Protein AF-A0AAD7AT27-F1 (afdb_monomer_lite)

Foldseek 3Di:
DDDPDPDDDPPDDPLNVLLVDDPPAAAEDEAEQAQPQVVVDDLPDDPDQLVLQCVVPVPDDSVRSVVLSVLQPPVDPDPSRSRSNSCRLVPTVLVVVSSLASQAQRYFAAYEDEDPPPPDPDPDCDDDPPPPDDDHPQPDPQLSLLVVQLVVCCVVPVASPNGPDDHPADHGGRDHPVFQKHWYWYADPVRHTDTDIDHDDPSSVVSSD

Structure (mmCIF, N/CA/C/O backbone):
data_AF-A0AAD7AT27-F1
#
_entry.id   AF-A0AAD7AT27-F1
#
loop_
_atom_site.group_PDB
_atom_site.id
_atom_site.type_symbol
_atom_site.label_atom_id
_atom_site.label_alt_id
_atom_site.label_comp_id
_atom_site.label_asym_id
_atom_site.label_entity_id
_atom_site.label_seq_id
_atom_site.pdbx_PDB_ins_code
_atom_site.Cartn_x
_atom_site.Cartn_y
_atom_site.Cartn_z
_atom_site.occupancy
_atom_site.B_iso_or_equiv
_atom_site.auth_seq_id
_atom_site.auth_comp_id
_atom_site.auth_asym_id
_atom_site.auth_atom_id
_atom_site.pdbx_PDB_model_num
ATOM 1 N N . MET A 1 1 ? -15.164 -9.509 -33.832 1.00 37.19 1 MET A N 1
ATOM 2 C CA . MET A 1 1 ? -14.507 -9.291 -32.524 1.00 37.19 1 MET A CA 1
ATOM 3 C C . MET A 1 1 ? -15.548 -8.709 -31.582 1.00 37.19 1 MET A C 1
ATOM 5 O O . MET A 1 1 ? -15.943 -7.566 -31.763 1.00 37.19 1 MET A O 1
ATOM 9 N N . SER A 1 2 ? -16.102 -9.541 -30.700 1.00 34.16 2 SER A N 1
ATOM 10 C CA . SER A 1 2 ? -17.226 -9.170 -29.834 1.00 34.16 2 SER A CA 1
ATOM 11 C C . SER A 1 2 ? -16.725 -8.347 -28.648 1.00 34.16 2 SER A C 1
ATOM 13 O O . SER A 1 2 ? -15.856 -8.803 -27.910 1.00 34.16 2 SER A O 1
ATOM 15 N N . LYS A 1 3 ? -17.251 -7.129 -28.483 1.00 44.03 3 LYS A N 1
ATOM 16 C CA . LYS A 1 3 ? -17.112 -6.337 -27.257 1.00 44.03 3 LYS A CA 1
ATOM 17 C C . LYS A 1 3 ? -18.077 -6.916 -26.227 1.00 44.03 3 LYS A C 1
ATOM 19 O O . LYS A 1 3 ? -19.250 -6.554 -26.222 1.00 44.03 3 LYS A O 1
ATOM 24 N N . THR A 1 4 ? -17.600 -7.795 -25.357 1.00 41.19 4 THR A N 1
ATOM 25 C CA . THR A 1 4 ? -18.368 -8.186 -24.172 1.00 41.19 4 THR A CA 1
ATOM 26 C C . THR A 1 4 ? -18.174 -7.095 -23.123 1.00 41.19 4 THR A C 1
ATOM 28 O O . THR A 1 4 ? -17.207 -7.096 -22.368 1.00 41.19 4 THR A O 1
ATOM 31 N N . GLY A 1 5 ? -19.045 -6.085 -23.151 1.00 38.91 5 GLY A N 1
ATOM 32 C CA . GLY A 1 5 ? -19.149 -5.123 -22.060 1.00 38.91 5 GLY A CA 1
ATOM 33 C C . GLY A 1 5 ? -19.665 -5.830 -20.809 1.00 38.91 5 GLY A C 1
ATOM 34 O O . GLY A 1 5 ? -20.615 -6.606 -20.893 1.00 38.91 5 GLY A O 1
ATOM 35 N N . LEU A 1 6 ? -19.035 -5.566 -19.663 1.00 41.88 6 LEU A N 1
ATOM 36 C CA . LEU A 1 6 ? -19.540 -5.949 -18.345 1.00 41.88 6 LEU A CA 1
ATOM 37 C C . LEU A 1 6 ? -20.915 -5.293 -18.147 1.00 41.88 6 LEU A C 1
ATOM 39 O O . LEU A 1 6 ? -21.012 -4.098 -17.868 1.00 41.88 6 LEU A O 1
ATOM 43 N N . VAL A 1 7 ? -21.984 -6.066 -18.333 1.00 42.59 7 VAL A N 1
ATOM 44 C CA . VAL A 1 7 ? -23.334 -5.659 -17.943 1.00 42.59 7 VAL A CA 1
ATOM 45 C C . VAL A 1 7 ? -23.449 -5.933 -16.451 1.00 42.59 7 VAL A C 1
ATOM 47 O O . VAL A 1 7 ? -23.587 -7.078 -16.032 1.00 42.59 7 VAL A O 1
ATOM 50 N N . LEU A 1 8 ? -23.350 -4.880 -15.640 1.00 44.12 8 LEU A N 1
ATOM 51 C CA . LEU A 1 8 ? -23.635 -4.964 -14.212 1.00 44.12 8 LEU A CA 1
ATOM 52 C C . LEU A 1 8 ? -25.129 -5.261 -14.045 1.00 44.12 8 LEU A C 1
ATOM 54 O O . LEU A 1 8 ? -25.972 -4.397 -14.287 1.00 44.12 8 LEU A O 1
ATOM 58 N N . SER A 1 9 ? -25.472 -6.487 -13.651 1.00 47.88 9 SER A N 1
ATOM 59 C CA . SER A 1 9 ? -26.821 -6.783 -13.176 1.00 47.88 9 SER A CA 1
ATOM 60 C C . SER A 1 9 ? -27.090 -6.014 -11.881 1.00 47.88 9 SER A C 1
ATOM 62 O O . SER A 1 9 ? -26.191 -5.830 -11.056 1.00 47.88 9 SER A O 1
ATOM 64 N N . ASN A 1 10 ? -28.327 -5.562 -11.688 1.00 42.38 10 ASN A N 1
ATOM 65 C CA . ASN A 1 10 ? -28.753 -4.898 -10.458 1.00 42.38 10 ASN A CA 1
ATOM 66 C C . ASN A 1 10 ? -28.452 -5.812 -9.249 1.00 42.38 10 ASN A C 1
ATOM 68 O O . ASN A 1 10 ? -29.084 -6.855 -9.104 1.00 42.38 10 ASN A O 1
ATOM 72 N N . GLY A 1 11 ? -27.483 -5.440 -8.403 1.00 55.28 11 GLY A N 1
ATOM 73 C CA . GLY A 1 11 ? -27.167 -6.147 -7.150 1.00 55.28 11 GLY A CA 1
ATOM 74 C C . GLY A 1 11 ? -25.803 -6.847 -7.059 1.00 55.28 11 GLY A C 1
ATOM 75 O O . GLY A 1 11 ? -25.446 -7.300 -5.973 1.00 55.28 11 GLY A O 1
ATOM 76 N N . THR A 1 12 ? -25.006 -6.912 -8.128 1.00 62.06 12 THR A N 1
ATOM 77 C CA . THR A 1 12 ? -23.635 -7.462 -8.053 1.00 62.06 12 THR A CA 1
ATOM 78 C C . THR A 1 12 ? -22.668 -6.470 -7.395 1.00 62.06 12 THR A C 1
ATOM 80 O O . THR A 1 12 ? -22.573 -5.316 -7.819 1.00 62.06 12 THR A O 1
ATOM 83 N N . ARG A 1 13 ? -21.940 -6.896 -6.350 1.00 74.94 13 ARG A N 1
ATOM 84 C CA . ARG A 1 13 ? -20.943 -6.048 -5.674 1.00 74.94 13 ARG A CA 1
ATOM 85 C C . ARG A 1 13 ? -19.708 -5.900 -6.575 1.00 74.94 13 ARG A C 1
ATOM 87 O O . ARG A 1 13 ? -19.264 -6.901 -7.134 1.00 74.94 13 ARG A O 1
ATOM 94 N N . PRO A 1 14 ? -19.079 -4.713 -6.668 1.00 75.38 14 PRO A N 1
ATOM 95 C CA . PRO A 1 14 ? -17.915 -4.500 -7.537 1.00 75.38 14 PRO A CA 1
ATOM 96 C C . PRO A 1 14 ? -16.762 -5.497 -7.330 1.00 75.38 14 PRO A C 1
ATOM 98 O O . PRO A 1 14 ? -16.102 -5.882 -8.290 1.00 75.38 14 PRO A O 1
ATOM 101 N N . LEU A 1 15 ? -16.537 -5.953 -6.091 1.00 72.00 15 LEU A N 1
ATOM 102 C CA . LEU A 1 15 ? -15.513 -6.959 -5.776 1.00 72.00 15 LEU A CA 1
ATOM 103 C C . LEU A 1 15 ? -15.833 -8.350 -6.336 1.00 72.00 15 LEU A C 1
ATOM 105 O O . LEU A 1 15 ? -14.907 -9.088 -6.665 1.00 72.00 15 LEU A O 1
ATOM 109 N N . ASP A 1 16 ? -17.112 -8.703 -6.453 1.00 74.69 16 ASP A N 1
ATOM 110 C CA . ASP A 1 16 ? -17.523 -9.981 -7.033 1.00 74.69 16 ASP A CA 1
ATOM 111 C C . ASP A 1 16 ? -17.314 -9.949 -8.550 1.00 74.69 16 ASP A C 1
ATOM 113 O O . ASP A 1 16 ? -16.696 -10.856 -9.099 1.00 74.69 16 ASP A O 1
ATOM 117 N N . CYS A 1 17 ? -17.654 -8.832 -9.206 1.00 73.88 17 CYS A N 1
ATOM 118 C CA . CYS A 1 17 ? -17.345 -8.625 -10.623 1.00 73.88 17 CYS A CA 1
ATOM 119 C C . CYS A 1 17 ? -15.837 -8.672 -10.907 1.00 73.88 17 CYS A C 1
ATOM 121 O O . CYS A 1 17 ? -15.423 -9.203 -11.933 1.00 73.88 17 CYS A O 1
ATOM 123 N N . LEU A 1 18 ? -15.002 -8.145 -10.001 1.00 71.06 18 LEU A N 1
ATOM 124 C CA . LEU A 1 18 ? -13.542 -8.157 -10.155 1.00 71.06 18 LEU A CA 1
ATOM 125 C C . LEU A 1 18 ? -12.938 -9.570 -10.157 1.00 71.06 18 LEU A C 1
ATOM 127 O O . LEU A 1 18 ? -11.884 -9.781 -10.755 1.00 71.06 18 LEU A O 1
ATOM 131 N N . ARG A 1 19 ? -13.606 -10.543 -9.528 1.00 69.00 19 ARG A N 1
ATOM 132 C CA . ARG A 1 19 ? -13.188 -11.954 -9.546 1.00 69.00 19 ARG A CA 1
ATOM 133 C C . ARG A 1 19 ? -13.530 -12.652 -10.861 1.00 69.00 19 ARG A C 1
ATOM 135 O O . ARG A 1 19 ? -12.886 -13.639 -11.203 1.00 69.00 19 ARG A O 1
ATOM 142 N N . GLU A 1 20 ? -14.516 -12.137 -11.587 1.00 68.75 20 GLU A N 1
ATOM 143 C CA . GLU A 1 20 ? -14.990 -12.680 -12.865 1.00 68.75 20 GLU A CA 1
ATOM 144 C C . GLU A 1 20 ? -14.236 -12.107 -14.075 1.00 68.75 20 GLU A C 1
ATOM 146 O O . GLU A 1 20 ? -14.454 -12.538 -15.208 1.00 68.75 20 GLU A O 1
ATOM 151 N N . VAL A 1 21 ? -13.337 -11.139 -13.861 1.00 65.56 21 VAL A N 1
ATOM 152 C CA . VAL A 1 21 ? -12.614 -10.483 -14.954 1.00 65.56 21 VAL A CA 1
ATOM 153 C C . VAL A 1 21 ? -11.586 -11.433 -15.580 1.00 65.56 21 VAL A C 1
ATOM 155 O O . VAL A 1 21 ? -10.820 -12.121 -14.893 1.00 65.56 21 VAL A O 1
ATOM 158 N N . ASP A 1 22 ? -11.578 -11.442 -16.914 1.00 60.56 22 ASP A N 1
ATOM 159 C CA . ASP A 1 22 ? -10.794 -12.318 -17.783 1.00 60.56 22 ASP A CA 1
ATOM 160 C C . ASP A 1 22 ? -9.284 -12.365 -17.435 1.00 60.56 22 ASP A C 1
ATOM 162 O O . ASP A 1 22 ? -8.694 -11.523 -16.747 1.00 60.56 22 ASP A O 1
ATOM 166 N N . SER A 1 23 ? -8.629 -13.411 -17.920 1.00 55.03 23 SER A N 1
ATOM 167 C CA . SER A 1 23 ? -7.191 -13.683 -17.906 1.00 55.03 23 SER A CA 1
ATOM 168 C C . SER A 1 23 ? -6.290 -12.517 -18.350 1.00 55.03 23 SER A C 1
ATOM 170 O O . SER A 1 23 ? -5.137 -12.474 -17.925 1.00 55.03 23 SER A O 1
ATOM 172 N N . ALA A 1 24 ? -6.801 -11.559 -19.132 1.00 56.97 24 ALA A N 1
ATOM 173 C CA . ALA A 1 24 ? -6.043 -10.420 -19.655 1.00 56.97 24 ALA A CA 1
ATOM 174 C C . ALA A 1 24 ? -5.950 -9.204 -18.709 1.00 56.97 24 ALA A C 1
ATOM 176 O O . ALA A 1 24 ? -5.162 -8.291 -18.968 1.00 56.97 24 ALA A O 1
ATOM 177 N N . THR A 1 25 ? -6.734 -9.149 -17.628 1.00 66.75 25 THR A N 1
ATOM 178 C CA . THR A 1 25 ? -6.711 -7.990 -16.724 1.00 66.75 25 THR A CA 1
ATOM 179 C C . THR A 1 25 ? -5.505 -8.045 -15.809 1.00 66.75 25 THR A C 1
ATOM 181 O O . THR A 1 25 ? -5.433 -8.874 -14.905 1.00 66.75 25 THR A O 1
ATOM 184 N N . LEU A 1 26 ? -4.576 -7.122 -16.035 1.00 70.19 26 LEU A N 1
ATOM 185 C CA . LEU A 1 26 ? -3.451 -6.861 -15.156 1.00 70.19 26 LEU A CA 1
ATOM 186 C C . LEU A 1 26 ? -3.681 -5.538 -14.424 1.00 70.19 26 LEU A C 1
ATOM 188 O O . LEU A 1 26 ? -4.294 -4.619 -14.970 1.00 70.19 26 LEU A O 1
ATOM 192 N N . ALA A 1 27 ? -3.193 -5.439 -13.192 1.00 76.75 27 ALA A N 1
ATOM 193 C CA . ALA A 1 27 ? -3.293 -4.219 -12.397 1.00 76.75 27 ALA A CA 1
ATOM 194 C C . ALA A 1 27 ? -1.929 -3.822 -11.840 1.00 76.75 27 ALA A C 1
ATOM 196 O O . ALA A 1 27 ? -1.168 -4.664 -11.372 1.00 76.75 27 ALA A O 1
ATOM 197 N N . ASP A 1 28 ? -1.638 -2.530 -11.848 1.00 71.25 28 ASP A N 1
ATOM 198 C CA . ASP A 1 28 ? -0.483 -1.963 -11.167 1.00 71.25 28 ASP A CA 1
ATOM 199 C C . A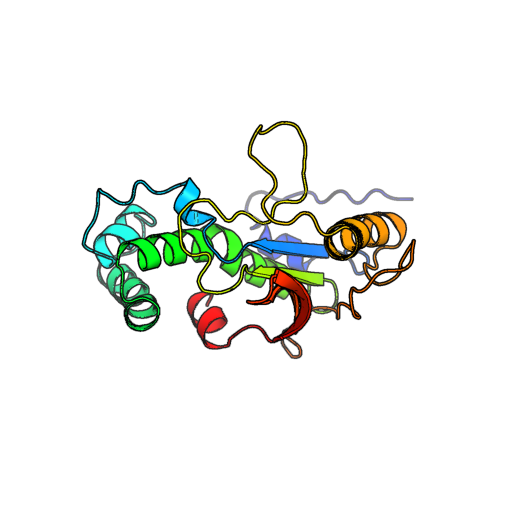SP A 1 28 ? -0.997 -1.002 -10.098 1.00 71.25 28 ASP A C 1
ATOM 201 O O . ASP A 1 28 ? -1.511 0.077 -10.402 1.00 71.25 28 ASP A O 1
ATOM 205 N N . ILE A 1 29 ? -0.955 -1.455 -8.846 1.00 75.25 29 ILE A N 1
ATOM 206 C CA . ILE A 1 29 ? -1.599 -0.771 -7.730 1.00 75.25 29 ILE A CA 1
ATOM 207 C C . ILE A 1 29 ? -0.524 -0.129 -6.869 1.00 75.25 29 ILE A C 1
ATOM 209 O O . ILE A 1 29 ? 0.344 -0.807 -6.316 1.00 75.25 29 ILE A O 1
ATOM 213 N N . ASN A 1 30 ? -0.613 1.192 -6.745 1.00 67.06 30 ASN A N 1
ATOM 214 C CA . ASN A 1 30 ? 0.262 1.980 -5.898 1.00 67.06 30 ASN A CA 1
ATOM 215 C C . ASN A 1 30 ? -0.510 2.553 -4.709 1.00 67.06 30 ASN A C 1
ATOM 217 O O . ASN A 1 30 ? -1.443 3.333 -4.897 1.00 67.06 30 ASN A O 1
ATOM 221 N N . THR A 1 31 ? -0.073 2.232 -3.495 1.00 66.25 31 THR A N 1
ATOM 222 C CA . THR A 1 31 ? -0.661 2.771 -2.260 1.00 66.25 31 THR A CA 1
ATOM 223 C C . THR A 1 31 ? 0.345 3.663 -1.541 1.00 66.25 31 THR A C 1
ATOM 225 O O . THR A 1 31 ? 1.537 3.363 -1.487 1.00 66.25 31 THR A O 1
ATOM 228 N N . ASN A 1 32 ? -0.130 4.763 -0.962 1.00 62.94 32 ASN A N 1
ATOM 229 C CA . ASN A 1 32 ? 0.659 5.590 -0.053 1.00 62.94 32 ASN A CA 1
ATOM 230 C C . ASN A 1 32 ? 0.239 5.257 1.386 1.00 62.94 32 ASN A C 1
ATOM 232 O O . ASN A 1 32 ? -0.918 5.487 1.737 1.00 62.94 32 ASN A O 1
ATOM 236 N N . ILE A 1 33 ? 1.132 4.658 2.184 1.00 58.72 33 ILE A N 1
ATOM 237 C CA . ILE A 1 33 ? 0.755 4.097 3.498 1.00 58.72 33 ILE A CA 1
ATOM 238 C C . ILE A 1 33 ? 0.698 5.147 4.607 1.00 58.72 33 ILE A C 1
ATOM 240 O O . ILE A 1 33 ? -0.075 4.999 5.551 1.00 58.72 33 ILE A O 1
ATOM 244 N N . VAL A 1 34 ? 1.466 6.228 4.516 1.00 48.97 34 VAL A N 1
ATOM 245 C CA . VAL A 1 34 ? 1.655 7.115 5.665 1.00 48.97 34 VAL A CA 1
ATOM 246 C C . VAL A 1 34 ? 1.038 8.468 5.340 1.00 48.97 34 VAL A C 1
ATOM 248 O O . VAL A 1 34 ? 1.555 9.203 4.509 1.00 48.97 34 VAL A O 1
ATOM 251 N N . LEU A 1 35 ? -0.074 8.787 6.015 1.00 50.38 35 LEU A N 1
ATOM 252 C CA . LEU A 1 35 ? -0.747 10.100 6.049 1.00 50.38 35 LEU A CA 1
ATOM 253 C C . LEU A 1 35 ? -1.794 10.407 4.969 1.00 50.38 35 LEU A C 1
ATOM 255 O O . LEU A 1 35 ? -2.232 11.554 4.909 1.00 50.38 35 LEU A O 1
ATOM 259 N N . ALA A 1 36 ? -2.293 9.429 4.201 1.00 51.75 36 ALA A N 1
ATOM 260 C CA . ALA A 1 36 ? -3.503 9.674 3.405 1.00 51.75 36 ALA A CA 1
ATOM 261 C C . ALA A 1 36 ? -4.631 10.208 4.310 1.00 51.75 36 ALA A C 1
ATOM 263 O O . ALA A 1 36 ? -5.188 11.256 4.021 1.00 51.75 36 ALA A O 1
ATOM 264 N N . GLY A 1 37 ? -4.849 9.590 5.480 1.00 53.28 37 GLY A N 1
ATOM 265 C CA . GLY A 1 37 ? -5.827 10.056 6.468 1.00 53.28 37 GLY A CA 1
ATOM 266 C C . GLY A 1 37 ? -5.551 11.449 7.054 1.00 53.28 37 GLY A C 1
ATOM 267 O O . GLY A 1 37 ? -6.491 12.188 7.316 1.00 53.28 37 GLY A O 1
ATOM 268 N N . ALA A 1 38 ? -4.287 11.866 7.193 1.00 61.09 38 ALA A N 1
ATOM 269 C CA . ALA A 1 38 ? -3.959 13.170 7.780 1.00 61.09 38 ALA A CA 1
ATOM 270 C C . ALA A 1 38 ? -4.379 14.360 6.906 1.00 61.09 38 ALA A C 1
ATOM 272 O O . ALA A 1 38 ? -4.473 15.476 7.407 1.00 61.09 38 ALA A O 1
ATOM 273 N N . LEU A 1 39 ? -4.639 14.126 5.615 1.00 63.78 39 LEU A N 1
ATOM 274 C CA . LEU A 1 39 ? -5.232 15.126 4.723 1.00 63.78 39 LEU A CA 1
ATOM 275 C C . LEU A 1 39 ? -6.727 15.335 4.968 1.00 63.78 39 LEU A C 1
ATOM 277 O O . LEU A 1 39 ? -7.271 16.354 4.558 1.00 63.78 39 LEU A O 1
ATOM 281 N N . PHE A 1 40 ? -7.383 14.374 5.613 1.00 69.00 40 PHE A N 1
ATOM 282 C CA . PHE A 1 40 ? -8.837 14.318 5.738 1.00 69.00 40 PHE A CA 1
ATOM 283 C C . PHE A 1 40 ? -9.317 14.434 7.191 1.00 69.00 40 PHE A C 1
ATOM 285 O O . PHE A 1 40 ? -10.520 14.415 7.434 1.00 69.00 40 PHE A O 1
ATOM 292 N N . ILE A 1 41 ? -8.404 14.554 8.161 1.00 70.31 41 ILE A N 1
ATOM 293 C CA . ILE A 1 41 ? -8.733 14.615 9.590 1.00 70.31 41 ILE A CA 1
ATOM 294 C C . ILE A 1 41 ? -8.270 15.941 10.178 1.00 70.31 41 ILE A C 1
ATOM 296 O O . ILE A 1 41 ? -7.098 16.310 10.086 1.00 70.31 41 ILE A O 1
ATOM 300 N N . ASN A 1 42 ? -9.181 16.612 10.880 1.00 68.31 42 ASN A N 1
ATOM 301 C CA . ASN A 1 42 ? -8.808 17.643 11.834 1.00 68.31 42 ASN A CA 1
ATOM 302 C C . ASN A 1 42 ? -8.420 16.979 13.167 1.00 68.31 42 ASN A C 1
ATOM 304 O O . ASN A 1 42 ? -9.277 16.493 13.901 1.00 68.31 42 ASN A O 1
ATOM 308 N N . GLN A 1 43 ? -7.123 16.967 13.476 1.00 64.62 43 GLN A N 1
ATOM 309 C CA . GLN A 1 43 ? -6.499 16.285 14.626 1.00 64.62 43 GLN A CA 1
ATOM 310 C C . GLN A 1 43 ? -6.794 16.948 15.990 1.00 64.62 43 GLN A C 1
ATOM 312 O O . GLN A 1 43 ? -5.978 16.903 16.899 1.00 64.62 43 GLN A O 1
ATOM 317 N N . SER A 1 44 ? -7.920 17.648 16.131 1.00 60.69 44 SER A N 1
ATOM 318 C CA . SER A 1 44 ? -8.249 18.421 17.338 1.00 60.69 44 SER A CA 1
ATOM 319 C C . SER A 1 44 ? -9.617 18.096 17.942 1.00 60.69 44 SER A C 1
ATOM 321 O O . SER A 1 44 ? -10.017 18.752 18.899 1.00 60.69 44 SER A O 1
ATOM 323 N N . ALA A 1 45 ? -10.337 17.100 17.412 1.00 57.59 45 ALA A N 1
ATOM 324 C CA . ALA A 1 45 ? -11.750 16.900 17.742 1.00 57.59 45 ALA A CA 1
ATOM 325 C C . ALA A 1 45 ? -12.064 15.680 18.629 1.00 57.59 45 ALA A C 1
ATOM 327 O O . ALA A 1 45 ? -13.043 15.733 19.365 1.00 57.59 45 ALA A O 1
ATOM 328 N N . ASP A 1 46 ? -11.248 14.620 18.621 1.00 62.50 46 ASP A N 1
ATOM 329 C CA . ASP A 1 46 ? -11.543 13.382 19.353 1.00 62.50 46 ASP A CA 1
ATOM 330 C C . ASP A 1 46 ? -10.316 12.909 20.153 1.00 62.50 46 ASP A C 1
ATOM 332 O O . ASP A 1 46 ? -9.209 12.837 19.636 1.00 62.50 46 ASP A O 1
ATOM 336 N N . HIS A 1 47 ? -10.492 12.549 21.426 1.00 73.75 47 HIS A N 1
ATOM 337 C CA . HIS A 1 47 ? -9.441 11.879 22.217 1.00 73.75 47 HIS A CA 1
ATOM 338 C C . HIS A 1 47 ? -9.721 10.385 22.422 1.00 73.75 47 HIS A C 1
ATOM 340 O O . HIS A 1 47 ? -8.933 9.684 23.052 1.00 73.75 47 HIS A O 1
ATOM 346 N N . ASN A 1 48 ? -10.844 9.890 21.897 1.00 88.25 48 ASN A N 1
ATOM 347 C CA . ASN A 1 48 ? -11.280 8.511 22.059 1.00 88.25 48 ASN A CA 1
ATOM 348 C C . ASN A 1 48 ? -11.321 7.801 20.700 1.00 88.25 48 ASN A C 1
ATOM 350 O O . ASN A 1 48 ? -12.122 8.134 19.830 1.00 88.25 48 ASN A O 1
ATOM 354 N N . VAL A 1 49 ? -10.466 6.790 20.549 1.00 89.50 49 VAL A N 1
ATOM 355 C CA . VAL A 1 49 ? -10.298 6.021 19.309 1.00 89.50 49 VAL A CA 1
ATOM 356 C C . VAL A 1 49 ? -11.537 5.210 18.956 1.00 89.50 49 VAL A C 1
ATOM 358 O O . VAL A 1 49 ? -11.941 5.201 17.797 1.00 89.50 49 VAL A O 1
ATOM 361 N N . ALA A 1 50 ? -12.204 4.596 19.932 1.00 92.19 50 ALA A N 1
ATOM 362 C CA . ALA A 1 50 ? -13.430 3.847 19.674 1.00 92.19 50 ALA A CA 1
ATOM 363 C C . ALA A 1 50 ? -14.580 4.765 19.234 1.00 92.19 50 ALA A C 1
ATOM 365 O O . ALA A 1 50 ? -15.340 4.418 18.329 1.00 92.19 50 ALA A O 1
ATOM 366 N N . GLN A 1 51 ? -14.686 5.958 19.829 1.00 91.12 51 GLN A N 1
ATOM 367 C CA . GLN A 1 51 ? -15.664 6.955 19.390 1.00 91.12 51 GLN A CA 1
ATOM 368 C C . GLN A 1 51 ? -15.362 7.432 17.967 1.00 91.12 51 GLN A C 1
ATOM 370 O O . GLN A 1 51 ? -16.276 7.508 17.149 1.00 91.12 51 GLN A O 1
ATOM 375 N N . TYR A 1 52 ? -14.089 7.683 17.653 1.00 90.69 52 TYR A N 1
ATOM 376 C CA . TYR A 1 52 ? -13.661 8.048 16.306 1.00 90.69 52 TYR A CA 1
ATOM 377 C C . TYR A 1 52 ? -14.028 6.969 15.273 1.00 90.69 52 TYR A C 1
ATOM 379 O O . TYR A 1 52 ? -14.631 7.280 14.246 1.00 90.69 52 TYR A O 1
ATOM 387 N N . VAL A 1 53 ? -13.754 5.691 15.568 1.00 91.69 53 VAL A N 1
ATOM 388 C CA . VAL A 1 53 ? -14.149 4.558 14.711 1.00 91.69 53 VAL A CA 1
ATOM 389 C C . VAL A 1 53 ? -15.658 4.541 14.486 1.00 91.69 53 VAL A C 1
ATOM 391 O O . VAL A 1 53 ? -16.106 4.386 13.353 1.00 91.69 53 VAL A O 1
ATOM 394 N N . ARG A 1 54 ? -16.450 4.735 15.542 1.00 91.38 54 ARG A N 1
ATOM 395 C CA . ARG A 1 54 ? -17.912 4.744 15.444 1.00 91.38 54 ARG A CA 1
ATOM 396 C C . ARG A 1 54 ? -18.440 5.922 14.627 1.00 91.38 54 ARG A C 1
ATOM 398 O O . ARG A 1 54 ? -19.410 5.766 13.893 1.00 91.38 54 ARG A O 1
ATOM 405 N N . ASN A 1 55 ? -17.803 7.086 14.739 1.00 90.06 55 ASN A N 1
ATOM 406 C CA . ASN A 1 55 ? -18.134 8.260 13.934 1.00 90.06 55 ASN A CA 1
ATOM 407 C C . ASN A 1 55 ? -17.823 8.009 12.450 1.00 90.06 55 ASN A C 1
ATOM 409 O O . ASN A 1 55 ? -18.609 8.389 11.583 1.00 90.06 55 ASN A O 1
ATOM 413 N N . LEU A 1 56 ? -16.700 7.345 12.161 1.00 89.44 56 LEU A N 1
ATOM 414 C CA . LEU A 1 56 ? -16.290 7.005 10.801 1.00 89.44 56 LEU A CA 1
ATOM 415 C C . LEU A 1 56 ? -17.154 5.885 10.191 1.00 89.44 56 LEU A C 1
ATOM 417 O O . LEU A 1 56 ? -17.478 5.929 9.005 1.00 89.44 56 LEU A O 1
ATOM 421 N N . PHE A 1 57 ? -17.568 4.912 11.004 1.00 92.06 57 PHE A N 1
ATOM 422 C CA . PHE A 1 57 ? -18.374 3.760 10.601 1.00 92.06 57 PHE A CA 1
ATOM 423 C C . PHE A 1 57 ? -19.645 3.652 11.459 1.00 92.06 57 PHE A C 1
ATOM 425 O O . PHE A 1 57 ? -19.726 2.805 12.351 1.00 92.06 57 PHE A O 1
ATOM 432 N N . PRO A 1 58 ? -20.683 4.460 11.175 1.00 91.00 58 PRO A N 1
ATOM 433 C CA . PRO A 1 58 ? -21.865 4.584 12.036 1.00 91.00 58 PRO A CA 1
ATOM 434 C C . PRO A 1 58 ? -22.717 3.311 12.138 1.00 91.00 58 PRO A C 1
ATOM 436 O O . PRO A 1 58 ? -23.579 3.215 13.008 1.00 91.00 58 PRO A O 1
ATOM 439 N N . LEU A 1 59 ? -22.487 2.332 11.257 1.00 94.00 59 LEU A N 1
ATOM 440 C CA . LEU A 1 59 ? -23.144 1.025 11.298 1.00 94.00 59 LEU A CA 1
ATOM 441 C C . LEU A 1 59 ? -22.477 0.043 12.273 1.00 94.00 59 LEU A C 1
ATOM 443 O O . LEU A 1 59 ? -23.070 -0.990 12.580 1.00 94.00 59 LEU A O 1
ATOM 447 N N . LEU A 1 60 ? -21.265 0.338 12.755 1.00 90.88 60 LEU A N 1
ATOM 448 C CA . LEU A 1 60 ? -20.603 -0.479 13.766 1.00 90.88 60 LEU A CA 1
ATOM 449 C C . LEU A 1 60 ? -21.215 -0.217 15.146 1.00 90.88 60 LEU A C 1
ATOM 451 O O . LEU A 1 60 ? -21.452 0.924 15.555 1.00 90.88 60 LEU A O 1
ATOM 455 N N . GLY A 1 61 ? -21.451 -1.296 15.890 1.00 93.12 61 GLY A N 1
ATOM 456 C CA . GLY A 1 61 ? -21.847 -1.216 17.286 1.00 93.12 61 GLY A CA 1
ATOM 457 C C . GLY A 1 61 ? -20.676 -0.825 18.187 1.00 93.12 61 GLY A C 1
ATOM 458 O O . GLY A 1 61 ? -19.523 -0.683 17.769 1.00 93.12 61 GLY A O 1
ATOM 459 N N . THR A 1 62 ? -20.971 -0.654 19.477 1.00 94.38 62 THR A N 1
ATOM 460 C CA . THR A 1 62 ? -19.950 -0.335 20.487 1.00 94.38 62 THR A CA 1
ATOM 461 C C . THR A 1 62 ? -18.883 -1.430 20.576 1.00 94.38 62 THR A C 1
ATOM 463 O O . THR A 1 62 ? -17.704 -1.129 20.735 1.00 94.38 62 THR A O 1
ATOM 466 N N . LYS A 1 63 ? -19.282 -2.704 20.459 1.00 95.06 63 LYS A N 1
ATOM 467 C CA . LYS A 1 63 ? -18.366 -3.845 20.568 1.00 95.06 63 LYS A CA 1
ATOM 468 C C . LYS A 1 63 ? -17.361 -3.858 19.416 1.00 95.06 63 LYS A C 1
ATOM 470 O O . LYS A 1 63 ? -16.166 -3.994 19.656 1.00 95.06 63 LYS A O 1
ATOM 475 N N . GLU A 1 64 ? -17.847 -3.683 18.193 1.00 94.31 64 GLU A N 1
ATOM 476 C CA . GLU A 1 64 ? -17.037 -3.668 16.974 1.00 94.31 64 GLU A CA 1
ATOM 477 C C . GLU A 1 64 ? -16.103 -2.456 16.959 1.00 94.31 64 GLU A C 1
ATOM 479 O O . GLU A 1 64 ? -14.925 -2.591 16.643 1.00 94.31 64 GLU A O 1
ATOM 484 N N . SER A 1 65 ? -16.599 -1.289 17.382 1.00 92.88 65 SER A N 1
ATOM 485 C CA . SER A 1 65 ? -15.794 -0.063 17.442 1.00 92.88 65 SER A CA 1
ATOM 486 C C . SER A 1 65 ? -14.653 -0.163 18.462 1.00 92.88 65 SER A C 1
ATOM 488 O O . SER A 1 65 ? -13.541 0.280 18.183 1.00 92.88 65 SER A O 1
ATOM 490 N N . ASN A 1 66 ? -14.898 -0.789 19.620 1.00 94.12 66 ASN A N 1
ATOM 491 C CA . ASN A 1 66 ? -13.855 -1.053 20.615 1.00 94.12 66 ASN A CA 1
ATOM 492 C C . ASN A 1 66 ? -12.819 -2.055 20.092 1.00 94.12 66 ASN A C 1
ATOM 494 O O . ASN A 1 66 ? -11.625 -1.820 20.232 1.00 94.12 66 ASN A O 1
ATOM 498 N N . ALA A 1 67 ? -13.267 -3.143 19.456 1.00 92.75 67 ALA A N 1
ATOM 499 C CA . ALA A 1 67 ? -12.363 -4.135 18.880 1.00 92.75 67 ALA A CA 1
ATOM 500 C C . ALA A 1 67 ? -11.458 -3.517 17.803 1.00 92.75 67 ALA A C 1
ATOM 502 O O . ALA A 1 67 ? -10.246 -3.715 17.829 1.00 92.75 67 ALA A O 1
ATOM 503 N N . ALA A 1 68 ? -12.034 -2.710 16.907 1.00 91.00 68 ALA A N 1
ATOM 504 C CA . ALA A 1 68 ? -11.282 -1.988 15.890 1.00 91.00 68 ALA A CA 1
ATOM 505 C C . ALA A 1 68 ? -10.288 -0.991 16.504 1.00 91.00 68 ALA A C 1
ATOM 507 O O . ALA A 1 68 ? -9.155 -0.923 16.044 1.00 91.00 68 ALA A O 1
ATOM 508 N N . ALA A 1 69 ? -10.661 -0.257 17.560 1.00 90.94 69 ALA A N 1
ATOM 509 C CA . ALA A 1 6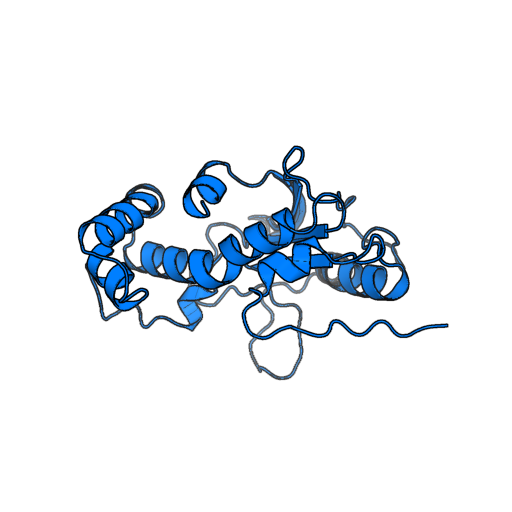9 ? -9.740 0.646 18.253 1.00 90.94 69 ALA A CA 1
ATOM 510 C C . ALA A 1 69 ? -8.531 -0.096 18.851 1.00 90.94 69 ALA A C 1
ATOM 512 O O . ALA A 1 69 ? -7.394 0.352 18.684 1.00 90.94 69 ALA A O 1
ATOM 513 N N . SER A 1 70 ? -8.750 -1.264 19.461 1.00 91.31 70 SER A N 1
ATOM 514 C CA . SER A 1 70 ? -7.677 -2.050 20.081 1.00 91.31 70 SER A CA 1
ATOM 515 C C . SER A 1 70 ? -6.640 -2.586 19.091 1.00 91.31 70 SER A C 1
ATOM 517 O O . SER A 1 70 ? -5.487 -2.789 19.471 1.00 91.31 70 SER A O 1
ATOM 519 N N . LEU A 1 71 ? -6.983 -2.720 17.804 1.00 89.31 71 LEU A N 1
ATOM 520 C CA . LEU A 1 71 ? -6.015 -3.054 16.749 1.00 89.31 71 LEU A CA 1
ATOM 521 C C . LEU A 1 71 ? -4.940 -1.968 16.542 1.00 89.31 71 LEU A C 1
ATOM 523 O O . LEU A 1 71 ? -3.876 -2.255 15.991 1.00 89.31 71 LEU A O 1
ATOM 527 N N . TYR A 1 72 ? -5.200 -0.728 16.972 1.00 86.50 72 TYR A N 1
ATOM 528 C CA . TYR A 1 72 ? -4.313 0.423 16.764 1.00 86.50 72 TYR A CA 1
ATOM 529 C C . TYR A 1 72 ? -3.598 0.905 18.034 1.00 86.50 72 TYR A C 1
ATOM 531 O O . TYR A 1 72 ? -2.639 1.675 17.924 1.00 86.50 72 TYR A O 1
ATOM 539 N N . GLU A 1 73 ? -3.992 0.421 19.217 1.00 83.06 73 GLU A N 1
ATOM 540 C CA . GLU A 1 73 ? -3.461 0.861 20.518 1.00 83.06 73 GLU A CA 1
ATOM 541 C C . GLU A 1 73 ? -1.939 0.676 20.647 1.00 83.06 73 GLU A C 1
ATOM 543 O O . GLU A 1 73 ? -1.249 1.538 21.191 1.00 83.06 73 GLU A O 1
ATOM 548 N N . SER A 1 74 ? -1.395 -0.425 20.118 1.00 74.12 74 SER A N 1
ATOM 549 C CA . SER A 1 74 ? 0.030 -0.775 20.242 1.00 74.12 74 SER A CA 1
ATOM 550 C C . SER A 1 74 ? 0.920 -0.191 19.140 1.00 74.12 74 SER A C 1
ATOM 552 O O . SER A 1 74 ? 2.147 -0.218 19.252 1.00 74.12 74 SER A O 1
ATOM 554 N N . LEU A 1 75 ? 0.326 0.342 18.068 1.00 70.06 75 LEU A N 1
ATOM 555 C CA . LEU A 1 75 ? 1.070 0.793 16.890 1.00 70.06 75 LEU A CA 1
ATOM 556 C C . LEU A 1 75 ? 1.633 2.200 17.071 1.00 70.06 75 LEU A C 1
ATOM 558 O O . LEU A 1 75 ? 2.712 2.499 16.553 1.00 70.06 75 LEU A O 1
ATOM 562 N N . TRP A 1 76 ? 0.913 3.062 17.797 1.00 69.50 76 TRP A N 1
ATOM 563 C CA . TRP A 1 76 ? 1.258 4.474 17.930 1.00 69.50 76 TRP A CA 1
ATOM 564 C C . TRP A 1 76 ? 0.996 5.011 19.334 1.00 69.50 76 TRP A C 1
ATOM 566 O O . TRP A 1 76 ? -0.109 4.914 19.858 1.00 69.50 76 TRP A O 1
ATOM 576 N N . SER A 1 77 ? 1.992 5.706 19.885 1.00 70.06 77 SER A N 1
ATOM 577 C CA . SER A 1 77 ? 1.878 6.423 21.161 1.00 70.06 77 SER A CA 1
ATOM 578 C C . SER A 1 77 ? 1.003 7.681 21.095 1.00 70.06 77 SER A C 1
ATOM 580 O O . SER A 1 77 ? 0.665 8.245 22.130 1.00 70.06 77 SER A O 1
ATOM 582 N N . SER A 1 78 ? 0.646 8.143 19.892 1.00 79.56 78 SER A N 1
ATOM 583 C CA . SER A 1 78 ? -0.176 9.334 19.663 1.00 79.56 78 SER A CA 1
ATOM 584 C C . SER A 1 78 ? -1.540 8.939 19.104 1.00 79.56 78 SER A C 1
ATOM 586 O O . SER A 1 78 ? -1.611 8.263 18.078 1.00 79.56 78 SER A O 1
ATOM 588 N N . VAL A 1 79 ? -2.608 9.418 19.749 1.00 82.06 79 VAL A N 1
ATOM 589 C CA . VAL A 1 79 ? -4.005 9.224 19.320 1.00 82.06 79 VAL A CA 1
ATOM 590 C C . VAL A 1 79 ? -4.232 9.755 17.898 1.00 82.06 79 VAL A C 1
ATOM 592 O O . VAL A 1 79 ? -4.823 9.063 17.074 1.00 82.06 79 VAL A O 1
ATOM 595 N N . ASP A 1 80 ? -3.653 10.908 17.550 1.00 78.75 80 ASP A N 1
ATOM 596 C CA . ASP A 1 80 ? -3.758 11.479 16.198 1.00 78.75 80 ASP A CA 1
ATOM 597 C C . ASP A 1 80 ? -3.165 10.559 15.124 1.00 78.75 80 ASP A C 1
ATOM 599 O O . ASP A 1 80 ? -3.689 10.445 14.014 1.00 78.75 80 ASP A O 1
ATOM 603 N N . LEU A 1 81 ? -2.059 9.877 15.442 1.00 77.06 81 LEU A N 1
ATOM 604 C CA . LEU A 1 81 ? -1.463 8.901 14.531 1.00 77.06 81 LEU A CA 1
ATOM 605 C C . LEU A 1 81 ? -2.343 7.658 14.378 1.00 77.06 81 LEU A C 1
ATOM 607 O O . LEU A 1 81 ? -2.390 7.102 13.280 1.00 77.06 81 LEU A O 1
ATOM 611 N N . GLN A 1 82 ? -3.065 7.257 15.426 1.00 83.12 82 GLN A N 1
ATOM 612 C CA . GLN A 1 82 ? -4.042 6.173 15.334 1.00 83.12 82 GLN A CA 1
ATOM 613 C C . GLN A 1 82 ? -5.208 6.563 14.421 1.00 83.12 82 GLN A C 1
ATOM 615 O O . GLN A 1 82 ? -5.561 5.776 13.549 1.00 83.12 82 GLN A O 1
ATOM 620 N N . PHE A 1 83 ? -5.734 7.788 14.507 1.00 83.62 83 PHE A N 1
ATOM 621 C CA . PHE A 1 83 ? -6.799 8.243 13.598 1.00 83.62 83 PHE A CA 1
ATOM 622 C C . PHE A 1 83 ? -6.345 8.267 12.140 1.00 83.62 83 PHE A C 1
ATOM 624 O O . PHE A 1 83 ? -7.032 7.750 11.258 1.00 83.62 83 PHE A O 1
ATOM 631 N N . ASN A 1 84 ? -5.151 8.813 11.886 1.00 78.94 84 ASN A N 1
ATOM 632 C CA . ASN A 1 84 ? -4.568 8.838 10.545 1.00 78.94 84 ASN A CA 1
ATOM 633 C C . ASN A 1 84 ? -4.396 7.423 9.977 1.00 78.94 84 ASN A C 1
ATOM 635 O O . ASN A 1 84 ? -4.626 7.217 8.783 1.00 78.94 84 ASN A O 1
ATOM 639 N N . ALA A 1 85 ? -3.986 6.471 10.822 1.00 80.12 85 ALA A N 1
ATOM 640 C CA . ALA A 1 85 ? -3.838 5.073 10.446 1.00 80.12 85 ALA A CA 1
ATOM 641 C C . ALA A 1 85 ? -5.196 4.422 10.174 1.00 80.12 85 ALA A C 1
ATOM 643 O O . ALA A 1 85 ? -5.358 3.845 9.109 1.00 80.12 85 ALA A O 1
ATOM 644 N N . ILE A 1 86 ? -6.186 4.584 11.056 1.00 86.62 86 ILE A N 1
ATOM 645 C CA . ILE A 1 86 ? -7.537 4.031 10.881 1.00 86.62 86 ILE A CA 1
ATOM 646 C C . ILE A 1 86 ? -8.145 4.512 9.567 1.00 86.62 86 ILE A C 1
ATOM 648 O O . ILE A 1 86 ? -8.563 3.693 8.749 1.00 86.62 86 ILE A O 1
ATOM 652 N N . LEU A 1 87 ? -8.160 5.824 9.316 1.00 84.75 87 LEU A N 1
ATOM 653 C CA . LEU A 1 87 ? -8.748 6.357 8.088 1.00 84.75 87 LEU A CA 1
ATOM 654 C C . LEU A 1 87 ? -7.937 5.965 6.850 1.00 84.75 87 LEU A C 1
ATOM 656 O O . LEU A 1 87 ? -8.505 5.538 5.846 1.00 84.75 87 LEU A O 1
ATOM 660 N N . GLY A 1 88 ? -6.609 6.096 6.914 1.00 80.06 88 GLY A N 1
ATOM 661 C CA . GLY A 1 88 ? -5.726 5.759 5.799 1.00 80.06 88 GLY A CA 1
ATOM 662 C C . GLY A 1 88 ? -5.809 4.281 5.422 1.00 80.06 88 GLY A C 1
ATOM 663 O O . GLY A 1 88 ? -5.919 3.942 4.241 1.00 80.06 88 GLY A O 1
ATOM 664 N N . GLU A 1 89 ? -5.804 3.402 6.421 1.00 85.06 89 GLU A N 1
ATOM 665 C CA . GLU A 1 89 ? -5.857 1.965 6.207 1.00 85.06 89 GLU A CA 1
ATOM 666 C C . GLU A 1 89 ? -7.232 1.520 5.726 1.00 85.06 89 GLU A C 1
ATOM 668 O O . GLU A 1 89 ? -7.317 0.888 4.675 1.00 85.06 89 GLU A O 1
ATOM 673 N N . SER A 1 90 ? -8.309 1.924 6.397 1.00 87.38 90 SER A N 1
ATOM 674 C CA . SER A 1 90 ? -9.670 1.535 6.002 1.00 87.38 90 SER A CA 1
ATOM 675 C C . SER A 1 90 ? -10.103 2.080 4.635 1.00 87.38 90 SER A C 1
ATOM 677 O O . SER A 1 90 ? -10.878 1.427 3.940 1.00 87.38 90 SER A O 1
ATOM 679 N N . THR A 1 91 ? -9.585 3.241 4.219 1.00 83.94 91 THR A N 1
ATOM 680 C CA . THR A 1 91 ? -9.999 3.897 2.964 1.00 83.94 91 THR A CA 1
ATOM 681 C C . THR A 1 91 ? -9.110 3.534 1.777 1.00 83.94 91 THR A C 1
ATOM 683 O O . THR A 1 91 ? -9.604 3.412 0.657 1.00 83.94 91 THR A O 1
ATOM 686 N N . PHE A 1 92 ? -7.802 3.352 1.986 1.00 82.06 92 PHE A N 1
ATOM 687 C CA . PHE A 1 92 ? -6.848 3.169 0.884 1.00 82.06 92 PHE A CA 1
ATOM 688 C C . PHE A 1 92 ? -6.089 1.845 0.966 1.00 82.06 92 PHE A C 1
ATOM 690 O O . PHE A 1 92 ? -6.000 1.120 -0.029 1.00 82.06 92 PHE A O 1
ATOM 697 N N . VAL A 1 93 ? -5.533 1.512 2.134 1.00 84.44 93 VAL A N 1
ATOM 698 C C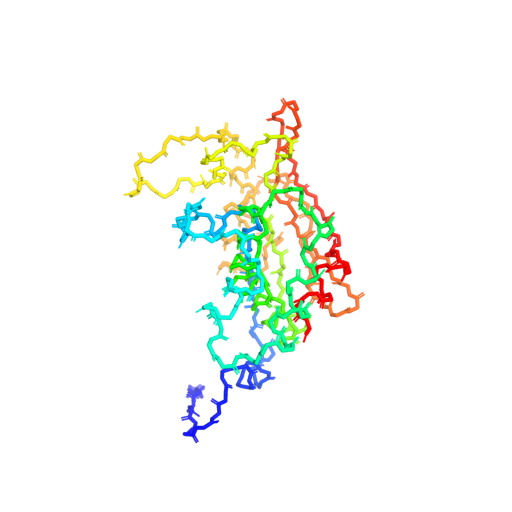A . VAL A 1 93 ? -4.613 0.369 2.263 1.00 84.44 93 VAL A CA 1
ATOM 699 C C . VAL A 1 93 ? -5.354 -0.967 2.241 1.00 84.44 93 VAL A C 1
ATOM 701 O O . VAL A 1 93 ? -5.055 -1.817 1.405 1.00 84.44 93 VAL A O 1
ATOM 704 N N . CYS A 1 94 ? -6.350 -1.154 3.100 1.00 88.19 94 CYS A N 1
ATOM 705 C CA . CYS A 1 94 ? -7.127 -2.385 3.173 1.00 88.19 94 CYS A CA 1
ATOM 706 C C . CYS A 1 94 ? -7.950 -2.639 1.902 1.00 88.19 94 CYS A C 1
ATOM 708 O O . CYS A 1 94 ? -7.857 -3.744 1.360 1.00 88.19 94 CYS A O 1
ATOM 710 N N . PRO A 1 95 ? -8.636 -1.640 1.308 1.00 87.94 95 PRO A N 1
ATOM 711 C CA . PRO A 1 95 ? -9.275 -1.821 0.004 1.00 87.94 95 PRO A CA 1
ATOM 712 C C . PRO A 1 95 ? -8.296 -2.221 -1.108 1.00 87.94 95 PRO A C 1
ATOM 714 O O . PRO A 1 95 ? -8.651 -3.021 -1.976 1.00 87.94 95 PRO A O 1
ATOM 717 N N . THR A 1 96 ? -7.043 -1.747 -1.060 1.00 86.88 96 THR A N 1
ATOM 718 C CA . THR A 1 96 ? -5.999 -2.211 -1.989 1.00 86.88 96 THR A CA 1
ATOM 719 C C . THR A 1 96 ? -5.748 -3.712 -1.836 1.00 86.88 96 THR A C 1
ATOM 721 O O . THR A 1 96 ? -5.680 -4.418 -2.841 1.00 86.88 96 THR A O 1
ATOM 724 N N . TYR A 1 97 ? -5.641 -4.236 -0.613 1.00 87.12 97 TYR A N 1
ATOM 725 C CA . TYR A 1 97 ? -5.461 -5.678 -0.411 1.00 87.12 97 TYR A CA 1
ATOM 726 C C . TYR A 1 97 ? -6.676 -6.495 -0.845 1.00 87.12 97 TYR A C 1
ATOM 728 O O . TYR A 1 97 ? -6.499 -7.574 -1.411 1.00 87.12 97 TYR A O 1
ATOM 736 N N . LEU A 1 98 ? -7.894 -5.980 -0.659 1.00 86.69 98 LEU A N 1
ATOM 737 C CA . LEU A 1 98 ? -9.101 -6.618 -1.192 1.00 86.69 98 LEU A CA 1
ATOM 738 C C . LEU A 1 98 ? -9.045 -6.724 -2.724 1.00 86.69 98 LEU A C 1
ATOM 740 O O . LEU A 1 98 ? -9.304 -7.799 -3.270 1.00 86.69 98 LEU A O 1
ATOM 744 N N . LEU A 1 99 ? -8.631 -5.653 -3.409 1.00 86.12 99 LEU A N 1
ATOM 745 C CA . LEU A 1 99 ? -8.454 -5.635 -4.865 1.00 86.12 99 LEU A CA 1
ATOM 746 C C . LEU A 1 99 ? -7.345 -6.595 -5.324 1.00 86.12 99 LEU A C 1
ATOM 748 O O . LEU A 1 99 ? -7.542 -7.390 -6.241 1.00 86.12 99 LEU A O 1
ATOM 752 N N . LEU A 1 100 ? -6.192 -6.566 -4.658 1.00 87.44 100 LEU A N 1
ATOM 753 C CA . LEU A 1 100 ? -5.065 -7.457 -4.938 1.00 87.44 100 LEU A CA 1
ATOM 754 C C . LEU A 1 100 ? -5.436 -8.936 -4.760 1.00 87.44 100 LEU A C 1
ATOM 756 O O . LEU A 1 100 ? -5.031 -9.787 -5.552 1.00 87.44 100 LEU A O 1
ATOM 760 N N . ASN A 1 101 ? -6.242 -9.244 -3.744 1.00 86.19 101 ASN A N 1
ATOM 761 C CA . ASN A 1 101 ? -6.734 -10.593 -3.482 1.00 86.19 101 ASN A CA 1
ATOM 762 C C . ASN A 1 101 ? -7.817 -11.044 -4.471 1.00 86.19 101 ASN A C 1
ATOM 764 O O . ASN A 1 101 ? -8.006 -12.251 -4.628 1.00 86.19 101 ASN A O 1
ATOM 768 N N . ALA A 1 102 ? -8.513 -10.109 -5.124 1.00 84.38 102 ALA A N 1
ATOM 769 C CA . ALA A 1 102 ? -9.415 -10.400 -6.237 1.00 84.38 102 ALA A CA 1
ATOM 770 C C . ALA A 1 102 ? -8.661 -10.652 -7.559 1.00 84.38 102 ALA A C 1
ATOM 772 O O . ALA A 1 102 ? -9.209 -11.293 -8.451 1.00 84.38 102 ALA A O 1
ATOM 773 N N . LEU A 1 103 ? -7.394 -10.223 -7.663 1.00 85.06 103 LEU A N 1
ATOM 774 C CA . LEU A 1 103 ? -6.535 -10.352 -8.851 1.00 85.06 103 LEU A CA 1
ATOM 775 C C . LEU A 1 103 ? -5.252 -11.176 -8.573 1.00 85.06 103 LEU A C 1
ATOM 777 O O . LEU A 1 103 ? -4.135 -10.700 -8.821 1.00 85.06 103 LEU A O 1
ATOM 781 N N . PRO A 1 104 ? -5.359 -12.417 -8.058 1.00 82.81 104 PRO A N 1
ATOM 782 C CA . PRO A 1 104 ? -4.195 -13.201 -7.654 1.00 82.81 104 PRO A CA 1
ATOM 783 C C . PRO A 1 104 ? -3.298 -13.525 -8.853 1.00 82.81 104 PRO A C 1
ATOM 785 O O . PRO A 1 104 ? -3.756 -14.046 -9.868 1.00 82.81 104 PRO A O 1
ATOM 788 N N . GLY A 1 105 ? -2.004 -13.216 -8.741 1.00 85.94 105 GLY A N 1
ATOM 789 C CA . GLY A 1 105 ? -1.033 -13.443 -9.813 1.00 85.94 105 GLY A CA 1
ATOM 790 C C . GLY A 1 105 ? -1.226 -12.542 -11.035 1.00 85.94 105 GLY A C 1
ATOM 791 O O . GLY A 1 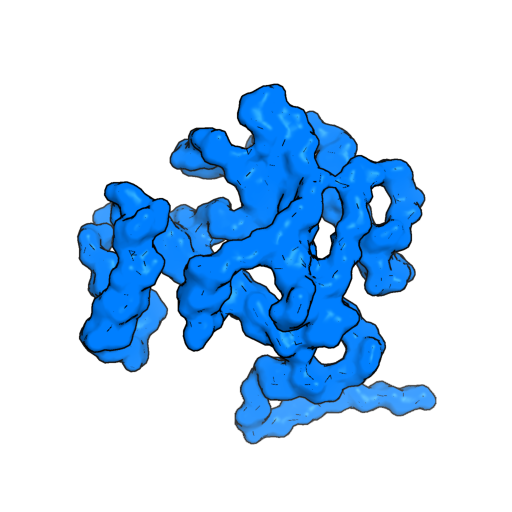105 ? -0.539 -12.743 -12.034 1.00 85.94 105 GLY A O 1
ATOM 792 N N . LYS A 1 106 ? -2.130 -11.557 -10.959 1.00 86.06 106 LYS A N 1
ATOM 793 C CA . LYS A 1 106 ? -2.457 -10.611 -12.034 1.00 86.06 106 LYS A CA 1
ATOM 794 C C . LYS A 1 106 ? -2.162 -9.154 -11.665 1.00 86.06 106 LYS A C 1
ATOM 796 O O . LYS A 1 106 ? -2.248 -8.272 -12.511 1.00 86.06 106 LYS A O 1
ATOM 801 N N . ALA A 1 107 ? -1.806 -8.877 -10.417 1.00 89.62 107 ALA A N 1
ATOM 802 C CA . ALA A 1 107 ? -1.513 -7.526 -9.967 1.00 89.62 107 ALA A CA 1
ATOM 803 C C . ALA A 1 107 ? -0.050 -7.364 -9.555 1.00 89.62 107 ALA A C 1
ATOM 805 O O . ALA A 1 107 ? 0.572 -8.300 -9.062 1.00 89.62 107 ALA A O 1
ATOM 806 N N . TYR A 1 108 ? 0.484 -6.164 -9.721 1.00 91.25 108 TYR A N 1
ATOM 807 C CA . TYR A 1 108 ? 1.738 -5.712 -9.139 1.00 91.25 108 TYR A CA 1
ATOM 808 C C . TYR A 1 108 ? 1.400 -4.737 -8.020 1.00 91.25 108 TYR A C 1
ATOM 810 O O . TYR A 1 108 ? 0.538 -3.871 -8.192 1.00 91.25 108 TYR A O 1
ATOM 818 N N . LYS A 1 109 ? 2.062 -4.883 -6.871 1.00 90.19 109 LYS A N 1
ATOM 819 C CA . LYS A 1 109 ? 1.904 -3.945 -5.764 1.00 90.19 109 LYS A CA 1
ATOM 820 C C . LYS A 1 109 ? 3.154 -3.099 -5.613 1.00 90.19 109 LYS A C 1
ATOM 822 O O . LYS A 1 109 ? 4.263 -3.615 -5.451 1.00 90.19 109 LYS A O 1
ATOM 827 N N . ARG A 1 110 ? 2.955 -1.789 -5.617 1.00 86.44 110 ARG A N 1
ATOM 828 C CA . ARG A 1 110 ? 3.971 -0.797 -5.294 1.00 86.44 110 ARG A CA 1
ATOM 829 C C . ARG A 1 110 ? 3.468 0.041 -4.132 1.00 86.44 110 ARG A C 1
ATOM 831 O O . ARG A 1 110 ? 2.270 0.258 -3.960 1.00 86.44 110 ARG A O 1
ATOM 838 N N . ILE A 1 111 ? 4.387 0.467 -3.292 1.00 80.38 111 ILE A N 1
ATOM 839 C CA . ILE A 1 111 ? 4.065 1.248 -2.114 1.00 80.38 111 ILE A CA 1
ATOM 840 C C . ILE A 1 111 ? 5.059 2.379 -1.988 1.00 80.38 111 ILE A C 1
ATOM 842 O O . ILE A 1 111 ? 6.259 2.206 -2.188 1.00 80.38 111 ILE A O 1
ATOM 846 N N . ARG A 1 112 ? 4.543 3.543 -1.617 1.00 73.06 112 ARG A N 1
ATOM 847 C CA . ARG A 1 112 ? 5.361 4.631 -1.112 1.00 73.06 112 ARG A CA 1
ATOM 848 C C . ARG A 1 112 ? 5.248 4.684 0.404 1.00 73.06 112 ARG A C 1
ATOM 850 O O . ARG A 1 112 ? 4.146 4.810 0.939 1.00 73.06 112 ARG A O 1
ATOM 857 N N . ASP A 1 113 ? 6.394 4.614 1.057 1.00 66.38 113 ASP A N 1
ATOM 858 C CA . ASP A 1 113 ? 6.537 4.685 2.507 1.00 66.38 113 ASP A CA 1
ATOM 859 C C . ASP A 1 113 ? 7.714 5.626 2.782 1.00 66.38 113 ASP A C 1
ATOM 861 O O . ASP A 1 113 ? 8.810 5.250 2.404 1.00 66.38 113 ASP A O 1
ATOM 865 N N . PRO A 1 114 ? 7.539 6.863 3.280 1.00 54.72 114 PRO A N 1
ATOM 866 C CA . PRO A 1 114 ? 8.650 7.767 3.607 1.00 54.72 114 PRO A CA 1
ATOM 867 C C . PRO A 1 114 ? 9.393 7.333 4.893 1.00 54.72 114 PRO A C 1
ATOM 869 O O . PRO A 1 114 ? 8.806 6.670 5.753 1.00 54.72 114 PRO A O 1
ATOM 872 N N . PRO A 1 115 ? 10.673 7.708 5.096 1.00 41.09 115 PRO A N 1
ATOM 873 C CA . PRO A 1 115 ? 11.451 7.207 6.225 1.00 41.09 115 PRO A CA 1
ATOM 874 C C . PRO A 1 115 ? 11.014 7.851 7.548 1.00 41.09 115 PRO A C 1
ATOM 876 O O . PRO A 1 115 ? 10.659 9.027 7.619 1.00 41.09 115 PRO A O 1
ATOM 879 N N . ARG A 1 116 ? 11.096 7.100 8.653 1.00 40.28 116 ARG A N 1
ATOM 880 C CA . ARG A 1 116 ? 11.038 7.667 10.017 1.00 40.28 116 ARG A CA 1
ATOM 881 C C . ARG A 1 116 ? 12.372 8.412 10.212 1.00 40.28 116 ARG A C 1
ATOM 883 O O . ARG A 1 116 ? 13.385 7.747 10.050 1.00 40.28 116 ARG A O 1
ATOM 890 N N . PRO A 1 117 ? 12.430 9.737 10.470 1.00 39.78 117 PRO A N 1
ATOM 891 C CA . PRO A 1 117 ? 11.531 10.570 11.265 1.00 39.78 117 PRO A CA 1
ATOM 892 C C . PRO A 1 117 ? 10.865 11.721 10.479 1.00 39.78 117 PRO A C 1
ATOM 894 O O . PRO A 1 117 ? 10.538 12.746 11.081 1.00 39.78 117 PRO A O 1
ATOM 897 N N . ALA A 1 118 ? 10.587 11.550 9.179 1.00 40.94 118 ALA A N 1
ATOM 898 C CA . ALA A 1 118 ? 9.825 12.481 8.319 1.00 40.94 118 ALA A CA 1
ATOM 899 C C . ALA A 1 118 ? 8.323 12.581 8.710 1.00 40.94 118 ALA A C 1
ATOM 901 O O . ALA A 1 118 ? 7.411 12.667 7.897 1.00 40.94 118 ALA A O 1
ATOM 902 N N . ARG A 1 119 ? 8.043 12.481 10.015 1.00 51.22 119 ARG A N 1
ATOM 903 C CA . ARG A 1 119 ? 6.729 12.520 10.667 1.00 51.22 119 ARG A CA 1
ATOM 904 C C . ARG A 1 119 ? 6.374 13.925 11.139 1.00 51.22 119 ARG A C 1
ATOM 906 O O . ARG A 1 119 ? 5.564 14.080 12.054 1.00 51.22 119 ARG A O 1
ATOM 913 N N . ARG A 1 120 ? 6.988 14.954 10.556 1.00 36.22 120 ARG A N 1
ATOM 914 C CA . ARG A 1 120 ? 6.421 16.298 10.627 1.00 36.22 120 ARG A CA 1
ATOM 915 C C . ARG A 1 120 ? 5.511 16.460 9.416 1.00 36.22 120 ARG A C 1
ATOM 917 O O . ARG A 1 120 ? 5.737 15.881 8.362 1.00 36.22 120 ARG A O 1
ATOM 924 N N . ARG A 1 121 ? 4.399 17.153 9.647 1.00 38.69 121 ARG A N 1
ATOM 925 C CA . ARG A 1 121 ? 3.328 17.408 8.680 1.00 38.69 121 ARG A CA 1
ATOM 926 C C . ARG A 1 121 ? 3.935 17.733 7.301 1.00 38.69 121 ARG A C 1
ATOM 928 O O . ARG A 1 121 ? 4.824 18.569 7.239 1.00 38.69 121 ARG A O 1
ATOM 935 N N . HIS A 1 122 ? 3.395 17.130 6.239 1.00 41.59 122 HIS A N 1
ATOM 936 C CA . HIS A 1 122 ? 3.660 17.452 4.822 1.00 41.59 122 HIS A CA 1
ATOM 937 C C . HIS A 1 122 ? 4.858 16.811 4.095 1.00 41.59 122 HIS A C 1
ATOM 939 O O . HIS A 1 122 ? 5.113 17.204 2.958 1.00 41.59 122 HIS A O 1
ATOM 945 N N . ASP A 1 123 ? 5.502 15.760 4.609 1.00 41.44 123 ASP A N 1
ATOM 946 C CA . ASP A 1 123 ? 6.542 15.043 3.839 1.00 41.44 123 ASP A CA 1
ATOM 947 C C . ASP A 1 123 ? 5.928 14.074 2.798 1.00 41.44 123 ASP A C 1
ATOM 949 O O . ASP A 1 123 ? 6.098 12.853 2.819 1.00 41.44 123 ASP A O 1
ATOM 953 N N . GLN A 1 124 ? 5.141 14.623 1.870 1.00 47.16 124 GLN A N 1
ATOM 954 C CA . GLN A 1 124 ? 4.595 13.897 0.729 1.00 47.16 124 GLN A CA 1
ATOM 955 C C . GLN A 1 124 ? 5.669 13.772 -0.355 1.00 47.16 124 GLN A C 1
ATOM 957 O O . GLN A 1 124 ? 5.962 14.723 -1.074 1.00 47.16 124 GLN A O 1
ATOM 962 N N . LEU A 1 125 ? 6.224 12.572 -0.539 1.00 46.19 125 LEU A N 1
ATOM 963 C CA . LEU A 1 125 ? 7.149 12.261 -1.640 1.00 46.19 125 LEU A CA 1
ATOM 964 C C . LEU A 1 125 ? 6.419 12.149 -3.000 1.00 46.19 125 LEU A C 1
ATOM 966 O O . LEU A 1 125 ? 6.619 11.178 -3.730 1.00 46.19 125 LEU A O 1
ATOM 970 N N . LEU A 1 126 ? 5.503 13.068 -3.333 1.00 43.66 126 LEU A N 1
ATOM 971 C CA . LEU A 1 126 ? 4.829 13.096 -4.636 1.00 43.66 126 LEU A CA 1
ATOM 972 C C . LEU A 1 126 ? 5.814 13.547 -5.728 1.00 43.66 126 LEU A C 1
ATOM 974 O O . LEU A 1 126 ? 6.341 14.655 -5.649 1.00 43.66 126 LEU A O 1
ATOM 978 N N . PRO A 1 127 ? 6.070 12.731 -6.771 1.00 39.44 127 PRO A N 1
ATOM 979 C CA . PRO A 1 127 ? 6.602 13.258 -8.008 1.00 39.44 127 PRO A CA 1
ATOM 980 C C . PRO A 1 127 ? 5.565 14.225 -8.566 1.00 39.44 127 PRO A C 1
ATOM 982 O O . PRO A 1 127 ? 4.371 13.926 -8.597 1.00 39.44 127 PRO A O 1
ATOM 985 N N . ARG A 1 128 ? 6.057 15.397 -8.947 1.00 37.88 128 ARG A N 1
ATOM 986 C CA . ARG A 1 128 ? 5.289 16.507 -9.495 1.00 37.88 128 ARG A CA 1
ATOM 987 C C . ARG A 1 128 ? 4.254 16.047 -10.530 1.00 37.88 128 ARG A C 1
ATOM 989 O O . ARG A 1 128 ? 4.625 15.523 -11.575 1.00 37.88 128 ARG A O 1
ATOM 996 N N . PHE A 1 129 ? 2.987 16.327 -10.247 1.00 35.72 129 PHE A N 1
ATOM 997 C CA . PHE A 1 129 ? 2.037 16.802 -11.248 1.00 35.72 129 PHE A CA 1
ATOM 998 C C . PHE A 1 129 ? 1.801 18.272 -10.888 1.00 35.72 129 PHE A C 1
ATOM 1000 O O . PHE A 1 129 ? 1.367 18.568 -9.777 1.00 35.72 129 PHE A O 1
ATOM 1007 N N . ASP A 1 130 ? 2.212 19.186 -11.764 1.00 35.75 130 ASP A N 1
ATOM 1008 C CA . ASP A 1 130 ? 2.451 20.611 -11.476 1.00 35.75 130 ASP A CA 1
ATOM 1009 C C . ASP A 1 130 ? 1.219 21.443 -11.048 1.00 35.75 130 ASP A C 1
ATOM 1011 O O . ASP A 1 130 ? 1.351 22.632 -10.775 1.00 35.75 130 ASP A O 1
ATOM 1015 N N . GLU A 1 131 ? 0.029 20.854 -10.927 1.00 34.34 131 GLU A N 1
ATOM 1016 C CA . GLU A 1 131 ? -1.218 21.598 -10.689 1.00 34.34 131 GLU A CA 1
ATOM 1017 C C . GLU A 1 131 ? -1.493 21.968 -9.217 1.00 34.34 131 GLU A C 1
ATOM 1019 O O . GLU A 1 131 ? -2.359 22.799 -8.962 1.00 34.34 131 GLU A O 1
ATOM 1024 N N . PHE A 1 132 ? -0.752 21.427 -8.237 1.00 35.12 132 PHE A N 1
ATOM 1025 C CA . PHE A 1 132 ? -1.058 21.622 -6.802 1.00 35.12 132 PHE A CA 1
ATOM 1026 C C . PHE A 1 132 ? 0.008 22.356 -5.967 1.00 35.12 132 PHE A C 1
ATOM 1028 O O . PHE A 1 132 ? -0.048 22.330 -4.741 1.00 35.12 132 PHE A O 1
ATOM 1035 N N . GLY A 1 133 ? 0.951 23.064 -6.597 1.00 32.44 133 GLY A N 1
ATOM 1036 C CA . GLY A 1 133 ? 1.634 24.209 -5.968 1.00 32.44 133 GLY A CA 1
ATOM 1037 C C . GLY A 1 133 ? 2.434 23.987 -4.669 1.00 32.44 133 GLY A C 1
ATOM 1038 O O . GLY A 1 133 ? 2.760 24.974 -4.013 1.00 32.44 133 GLY A O 1
ATOM 1039 N N . SER A 1 134 ? 2.791 22.759 -4.278 1.00 37.19 134 SER A N 1
ATOM 1040 C CA . SER A 1 134 ? 3.632 22.508 -3.096 1.00 37.19 134 SER A CA 1
ATOM 1041 C C . SER A 1 134 ? 5.028 21.989 -3.456 1.00 37.19 134 SER A C 1
ATOM 1043 O O . SER A 1 134 ? 5.199 21.129 -4.319 1.00 37.19 134 SER A O 1
ATOM 1045 N N . VAL A 1 135 ? 6.016 22.547 -2.756 1.00 39.19 135 VAL A N 1
ATOM 1046 C CA . VAL A 1 135 ? 7.472 22.386 -2.876 1.00 39.19 135 VAL A CA 1
ATOM 1047 C C . VAL A 1 135 ? 7.924 20.915 -2.969 1.00 39.19 135 VAL A C 1
ATOM 1049 O O . VAL A 1 135 ? 7.405 20.034 -2.293 1.00 39.19 135 VAL A O 1
ATOM 1052 N N . LEU A 1 136 ? 8.918 20.646 -3.827 1.00 40.66 136 LEU A N 1
ATOM 1053 C CA . LEU A 1 136 ? 9.578 19.338 -3.952 1.00 40.66 136 LEU A CA 1
ATOM 1054 C C . LEU A 1 136 ? 10.279 18.957 -2.648 1.00 40.66 136 LEU A C 1
ATOM 1056 O O . LEU A 1 136 ? 11.189 19.672 -2.232 1.00 40.66 136 LEU A O 1
ATOM 1060 N N . HIS A 1 137 ? 9.986 17.777 -2.099 1.00 58.59 137 HIS A N 1
ATOM 1061 C CA . HIS A 1 137 ? 10.739 17.272 -0.945 1.00 58.59 137 HIS A CA 1
ATOM 1062 C C . HIS A 1 137 ? 11.561 15.993 -1.206 1.00 58.59 137 HIS A C 1
ATOM 1064 O O . HIS A 1 137 ? 12.281 15.554 -0.318 1.00 58.59 137 HIS A O 1
ATOM 1070 N N . PHE A 1 138 ? 11.609 15.469 -2.447 1.00 67.69 138 PHE A N 1
ATOM 1071 C CA . PHE A 1 138 ? 12.665 14.524 -2.864 1.00 67.69 138 PHE A CA 1
ATOM 1072 C C . PHE A 1 138 ? 13.020 14.620 -4.358 1.00 67.69 138 PHE A C 1
ATOM 1074 O O . PHE A 1 138 ? 12.470 13.923 -5.211 1.00 67.69 138 PHE A O 1
ATOM 1081 N N . ASN A 1 139 ? 13.958 15.513 -4.686 1.00 74.69 139 ASN A N 1
ATOM 1082 C CA . ASN A 1 139 ? 14.429 15.735 -6.054 1.00 74.69 139 ASN A CA 1
ATOM 1083 C C . ASN A 1 139 ? 15.592 14.791 -6.413 1.00 74.69 139 ASN A C 1
ATOM 1085 O O . ASN A 1 139 ? 16.747 15.206 -6.489 1.00 74.69 139 ASN A O 1
ATOM 1089 N N . ASN A 1 140 ? 15.288 13.509 -6.613 1.00 83.12 140 ASN A N 1
ATOM 1090 C CA . ASN A 1 140 ? 16.255 12.525 -7.093 1.00 83.12 140 ASN A CA 1
ATOM 1091 C C . ASN A 1 140 ? 15.797 11.957 -8.442 1.00 83.12 140 ASN A C 1
ATOM 1093 O O . ASN A 1 140 ? 14.792 11.252 -8.526 1.00 83.12 140 ASN A O 1
ATOM 1097 N N . SER A 1 141 ? 16.539 12.259 -9.510 1.00 87.38 141 SER A N 1
ATOM 1098 C CA . SER A 1 141 ? 16.167 11.869 -10.876 1.00 87.38 141 SER A CA 1
ATOM 1099 C C . SER A 1 141 ? 16.079 10.352 -11.059 1.00 87.38 141 SER A C 1
ATOM 1101 O O . SER A 1 141 ? 15.174 9.879 -11.747 1.00 87.38 141 SER A O 1
ATOM 1103 N N . ALA A 1 142 ? 16.958 9.579 -10.413 1.00 89.38 142 ALA A N 1
ATOM 1104 C CA . ALA A 1 142 ? 16.929 8.120 -10.467 1.00 89.38 142 ALA A CA 1
ATOM 1105 C C . ALA A 1 142 ? 15.679 7.555 -9.777 1.00 89.38 142 ALA A C 1
ATOM 1107 O O . ALA A 1 142 ? 15.030 6.665 -10.325 1.00 89.38 142 ALA A O 1
ATOM 1108 N N . PHE A 1 143 ? 15.293 8.111 -8.626 1.00 86.88 143 PHE A N 1
ATOM 1109 C CA . PHE A 1 143 ? 14.065 7.743 -7.920 1.00 86.88 143 PHE A CA 1
ATOM 1110 C C . PHE A 1 143 ? 12.809 8.090 -8.714 1.00 86.88 143 PHE A C 1
ATOM 1112 O O . PHE A 1 143 ? 11.946 7.235 -8.903 1.00 86.88 143 PHE A O 1
ATOM 1119 N N . ILE A 1 144 ? 12.721 9.328 -9.213 1.00 84.12 144 ILE A N 1
ATOM 1120 C CA . ILE A 1 144 ? 11.582 9.791 -10.014 1.00 84.12 144 ILE A CA 1
ATOM 1121 C C . ILE A 1 144 ? 11.447 8.908 -11.253 1.00 84.12 144 ILE A C 1
ATOM 1123 O O . ILE A 1 144 ? 10.359 8.408 -11.518 1.00 84.12 144 ILE A O 1
ATOM 1127 N N . THR A 1 145 ? 12.554 8.640 -11.952 1.00 88.31 145 THR A N 1
ATOM 1128 C CA . THR A 1 145 ? 12.579 7.741 -13.115 1.00 88.31 145 THR A CA 1
ATOM 1129 C C . THR A 1 145 ? 12.127 6.334 -12.746 1.00 88.31 145 THR A C 1
ATOM 1131 O O . THR A 1 145 ? 11.331 5.742 -13.467 1.00 88.31 145 THR A O 1
ATOM 1134 N N . ALA A 1 146 ? 12.604 5.782 -11.632 1.00 89.81 146 ALA A N 1
ATOM 1135 C CA . ALA A 1 146 ? 12.211 4.453 -11.183 1.00 89.81 146 ALA A CA 1
ATOM 1136 C C . ALA A 1 146 ? 10.717 4.364 -10.843 1.00 89.81 146 ALA A C 1
ATOM 1138 O O . ALA A 1 146 ? 10.067 3.380 -11.195 1.00 89.81 146 ALA A O 1
ATOM 1139 N N . PHE A 1 147 ? 10.166 5.394 -10.203 1.00 86.38 147 PHE A N 1
ATOM 1140 C CA . PHE A 1 147 ? 8.761 5.440 -9.814 1.00 86.38 147 PHE A CA 1
ATOM 1141 C C . PHE A 1 147 ? 7.826 5.637 -11.016 1.00 86.38 147 PHE A C 1
ATOM 1143 O O . PHE A 1 147 ? 6.882 4.8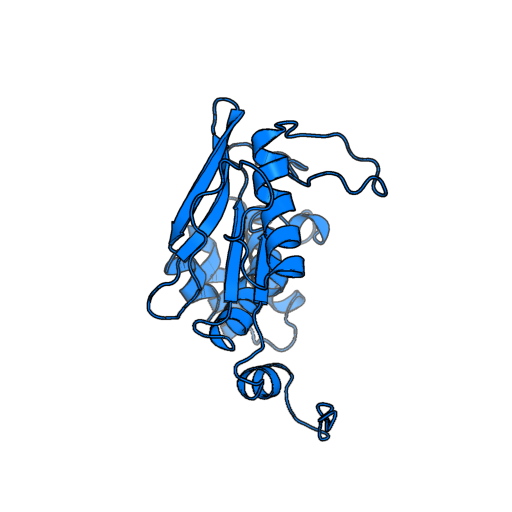62 -11.190 1.00 86.38 147 PHE A O 1
ATOM 1150 N N . THR A 1 148 ? 8.081 6.647 -11.857 1.00 86.31 148 THR A N 1
ATOM 1151 C CA . THR A 1 148 ? 7.207 6.997 -12.990 1.00 86.31 148 THR A CA 1
ATOM 1152 C C . THR A 1 148 ? 7.276 5.960 -14.101 1.00 86.31 148 THR A C 1
ATOM 1154 O O . THR A 1 148 ? 6.243 5.587 -14.657 1.00 86.31 148 THR A O 1
ATOM 1157 N N . GLN A 1 149 ? 8.467 5.430 -14.386 1.00 89.56 149 GLN A N 1
ATOM 1158 C CA . GLN A 1 149 ? 8.644 4.476 -15.472 1.00 89.56 149 GLN A CA 1
ATOM 1159 C C . GLN A 1 149 ? 7.865 3.184 -15.247 1.00 89.56 149 GLN A C 1
ATOM 1161 O O . GLN A 1 149 ? 7.360 2.653 -16.221 1.00 89.56 149 GLN A O 1
ATOM 1166 N N . GLY A 1 150 ? 7.696 2.711 -14.006 1.00 88.31 150 GLY A N 1
ATOM 1167 C CA . GLY A 1 150 ? 6.868 1.528 -13.741 1.00 88.31 150 GLY A CA 1
ATOM 1168 C C . GLY A 1 150 ? 5.453 1.664 -14.320 1.00 88.31 150 GLY A C 1
ATOM 1169 O O . GLY A 1 150 ? 4.984 0.752 -14.993 1.00 88.31 150 GLY A O 1
ATOM 1170 N N . PHE A 1 151 ? 4.832 2.844 -14.176 1.00 88.50 151 PHE A N 1
ATOM 1171 C CA . PHE A 1 151 ? 3.509 3.122 -14.749 1.00 88.50 151 PHE A CA 1
ATOM 1172 C C . PHE A 1 151 ? 3.540 3.181 -16.278 1.00 88.50 151 PHE A C 1
ATOM 1174 O O . PHE A 1 151 ? 2.663 2.626 -16.930 1.00 88.50 151 PHE A O 1
ATOM 1181 N N . VAL A 1 152 ? 4.544 3.844 -16.861 1.00 89.31 152 VAL A N 1
ATOM 1182 C CA . VAL A 1 152 ? 4.649 3.986 -18.324 1.00 89.31 152 VAL A CA 1
ATOM 1183 C C . VAL A 1 152 ? 4.968 2.640 -18.985 1.00 89.31 152 VAL A C 1
ATOM 1185 O O . VAL A 1 152 ? 4.365 2.295 -19.995 1.00 89.31 152 VAL A O 1
ATOM 1188 N N . SER A 1 153 ? 5.864 1.847 -18.394 1.00 92.38 153 SER A N 1
ATOM 1189 C CA . SER A 1 153 ? 6.169 0.475 -18.809 1.00 92.38 153 SER A CA 1
ATOM 1190 C C . SER A 1 153 ? 4.941 -0.422 -18.710 1.00 92.38 153 SER A C 1
ATOM 1192 O O . SER A 1 153 ? 4.658 -1.163 -19.647 1.00 92.38 153 SER A O 1
ATOM 1194 N N . PHE A 1 154 ? 4.166 -0.314 -17.628 1.00 91.56 154 PHE A N 1
ATOM 1195 C CA . PHE A 1 154 ? 2.912 -1.044 -17.500 1.00 91.56 154 PHE A CA 1
ATOM 1196 C C . PHE A 1 154 ? 1.876 -0.607 -18.547 1.00 91.56 154 PHE A C 1
ATOM 1198 O O . PHE A 1 154 ? 1.259 -1.453 -19.180 1.00 91.56 154 PHE A O 1
ATOM 1205 N N . ALA A 1 155 ? 1.724 0.692 -18.806 1.00 89.00 155 ALA A N 1
ATOM 1206 C CA . ALA A 1 155 ? 0.812 1.181 -19.840 1.00 89.00 155 ALA A CA 1
ATOM 1207 C C . ALA A 1 155 ? 1.210 0.711 -21.253 1.00 89.00 155 ALA A C 1
ATOM 1209 O O . ALA A 1 155 ? 0.339 0.426 -22.071 1.00 89.00 155 ALA A O 1
ATOM 1210 N N . ALA A 1 156 ? 2.512 0.613 -21.536 1.00 91.00 156 ALA A N 1
ATOM 1211 C CA . ALA A 1 156 ? 3.024 0.193 -22.839 1.00 91.00 156 ALA A CA 1
ATOM 1212 C C . ALA A 1 156 ? 3.034 -1.334 -23.035 1.00 91.00 156 ALA A C 1
ATOM 1214 O O . ALA A 1 156 ? 2.822 -1.809 -24.149 1.00 91.00 156 ALA A O 1
ATOM 1215 N N . HIS A 1 157 ? 3.301 -2.104 -21.975 1.00 92.38 157 HIS A N 1
ATOM 1216 C CA . HIS A 1 157 ? 3.635 -3.531 -22.079 1.00 92.38 157 HIS A CA 1
ATOM 1217 C C . HIS A 1 157 ? 2.856 -4.440 -21.124 1.00 92.38 157 HIS A C 1
ATOM 1219 O O . HIS A 1 157 ? 3.086 -5.647 -21.113 1.00 92.38 157 HIS A O 1
ATOM 1225 N N . LEU A 1 158 ? 1.977 -3.880 -20.292 1.00 90.50 158 LEU A N 1
ATOM 1226 C CA . LEU A 1 158 ? 1.308 -4.571 -19.185 1.00 90.50 158 LEU A CA 1
ATOM 1227 C C . LEU A 1 158 ? 2.284 -5.239 -18.193 1.00 90.50 158 LEU A C 1
ATOM 1229 O O . LEU A 1 158 ? 1.914 -6.142 -17.446 1.00 90.50 158 LEU A O 1
ATOM 1233 N N . ASP A 1 159 ? 3.536 -4.777 -18.149 1.00 91.44 159 ASP A N 1
ATOM 1234 C CA . ASP A 1 159 ? 4.565 -5.247 -17.222 1.00 91.44 159 ASP A CA 1
ATOM 1235 C C . ASP A 1 159 ? 5.428 -4.062 -16.753 1.00 91.44 159 ASP A C 1
ATOM 1237 O O . ASP A 1 159 ? 6.148 -3.470 -17.565 1.00 91.44 159 ASP A O 1
ATOM 1241 N N . PRO A 1 160 ? 5.417 -3.704 -15.452 1.00 91.75 160 PRO A N 1
ATOM 1242 C CA . PRO A 1 160 ? 6.250 -2.615 -14.940 1.00 91.75 160 PRO A CA 1
ATOM 1243 C C . PRO A 1 160 ? 7.755 -2.929 -15.022 1.00 91.75 160 PRO A C 1
ATOM 1245 O O . PRO A 1 160 ? 8.579 -2.027 -14.868 1.00 91.75 160 PRO A O 1
ATOM 1248 N N . ASN A 1 161 ? 8.133 -4.190 -15.266 1.00 94.25 161 ASN A N 1
ATOM 1249 C CA . ASN A 1 161 ? 9.524 -4.617 -15.424 1.00 94.25 161 ASN A CA 1
ATOM 1250 C C . ASN A 1 161 ? 10.053 -4.448 -16.854 1.00 94.25 161 ASN A C 1
ATOM 1252 O O . ASN A 1 161 ? 11.268 -4.515 -17.055 1.00 94.25 161 ASN A O 1
ATOM 1256 N N . ALA A 1 162 ? 9.179 -4.196 -17.835 1.00 95.12 162 ALA A N 1
ATOM 1257 C CA . ALA A 1 162 ? 9.556 -3.911 -19.217 1.00 95.12 162 ALA A CA 1
ATOM 1258 C C . ALA A 1 162 ? 10.096 -2.474 -19.339 1.00 95.12 162 ALA A C 1
ATOM 1260 O O . ALA A 1 162 ? 9.448 -1.572 -19.884 1.00 95.12 162 ALA A O 1
ATOM 1261 N N . LYS A 1 163 ? 11.275 -2.250 -18.746 1.00 89.94 163 LYS A N 1
ATOM 1262 C CA . LYS A 1 163 ? 11.933 -0.945 -18.628 1.00 89.94 163 LYS A CA 1
ATOM 1263 C C . LYS A 1 163 ? 12.166 -0.331 -20.012 1.00 89.94 163 LYS A C 1
ATOM 1265 O O . LYS A 1 163 ? 12.893 -0.880 -20.832 1.00 89.94 163 LYS A O 1
ATOM 1270 N N . LEU A 1 164 ? 11.584 0.843 -20.234 1.00 89.94 164 LEU A N 1
ATOM 1271 C CA . LEU A 1 164 ? 11.784 1.684 -21.417 1.00 89.94 164 LEU A CA 1
ATOM 1272 C C . LEU A 1 164 ? 13.138 2.412 -21.410 1.00 89.94 164 LEU A C 1
ATOM 1274 O O . LEU A 1 164 ? 13.618 2.846 -22.455 1.00 89.94 164 LEU A O 1
ATOM 1278 N N . ARG A 1 165 ? 13.734 2.604 -20.229 1.00 90.69 165 ARG A N 1
ATOM 1279 C CA . ARG A 1 165 ? 15.012 3.291 -19.989 1.00 90.69 165 ARG A CA 1
ATOM 1280 C C . ARG A 1 165 ? 15.726 2.683 -18.773 1.00 90.69 165 ARG A C 1
ATOM 1282 O O . ARG A 1 165 ? 15.063 2.117 -17.900 1.00 90.69 165 ARG A O 1
ATOM 1289 N N . PRO A 1 166 ? 17.055 2.847 -18.640 1.00 93.38 166 PRO A N 1
ATOM 1290 C CA . PRO A 1 166 ? 17.774 2.430 -17.437 1.00 93.38 166 PRO A CA 1
ATOM 1291 C C . PRO A 1 166 ? 17.108 2.958 -16.156 1.00 93.38 166 PRO A C 1
ATOM 1293 O O . PRO A 1 166 ? 16.721 4.122 -16.075 1.00 93.38 166 PRO A O 1
ATOM 1296 N N . SER A 1 167 ? 16.935 2.083 -15.165 1.00 92.81 167 SER A N 1
ATOM 1297 C CA . SER A 1 167 ? 16.252 2.397 -13.907 1.00 92.81 167 SER A CA 1
ATOM 1298 C C . SER A 1 167 ? 16.787 1.544 -12.766 1.00 92.81 167 SER A C 1
ATOM 1300 O O . SER A 1 167 ? 17.021 0.343 -12.943 1.00 92.81 167 SER A O 1
ATOM 1302 N N . ILE A 1 168 ? 16.904 2.172 -11.593 1.00 93.94 168 ILE A N 1
ATOM 1303 C CA . ILE A 1 168 ? 17.324 1.551 -10.331 1.00 93.94 168 ILE A CA 1
ATOM 1304 C C . ILE A 1 168 ? 16.234 0.675 -9.690 1.00 93.94 168 ILE A C 1
ATOM 1306 O O . ILE A 1 168 ? 16.521 -0.023 -8.725 1.00 93.94 168 ILE A O 1
ATOM 1310 N N . ALA A 1 169 ? 14.997 0.682 -10.209 1.00 92.50 169 ALA A N 1
ATOM 1311 C CA . ALA A 1 169 ? 13.932 -0.177 -9.692 1.00 92.50 169 ALA A CA 1
ATOM 1312 C C . ALA A 1 169 ? 14.309 -1.664 -9.863 1.00 92.50 169 ALA A C 1
ATOM 1314 O O . ALA A 1 169 ? 14.604 -2.082 -10.990 1.00 92.50 169 ALA A O 1
ATOM 1315 N N . PRO A 1 170 ? 14.294 -2.481 -8.799 1.00 94.19 170 PRO A N 1
ATOM 1316 C CA . PRO A 1 170 ? 14.422 -3.924 -8.927 1.00 94.19 170 PRO A CA 1
ATOM 1317 C C . PRO A 1 170 ? 13.135 -4.526 -9.511 1.00 94.19 170 PRO A C 1
ATOM 1319 O O . PRO A 1 170 ? 12.159 -3.822 -9.773 1.00 94.19 170 PRO A O 1
ATOM 1322 N N . VAL A 1 171 ? 13.138 -5.841 -9.730 1.00 93.44 171 VAL A N 1
ATOM 1323 C CA . VAL A 1 171 ? 11.978 -6.550 -10.283 1.00 93.44 171 VAL A CA 1
ATOM 1324 C C . VAL A 1 171 ? 10.778 -6.422 -9.339 1.00 93.44 171 VAL A C 1
ATOM 1326 O O . VAL A 1 171 ? 10.830 -6.865 -8.191 1.00 93.44 171 VAL A O 1
ATOM 1329 N N . CYS A 1 172 ? 9.684 -5.857 -9.843 1.00 91.81 172 CYS A N 1
ATOM 1330 C CA . CYS A 1 172 ? 8.386 -5.854 -9.187 1.00 91.81 172 CYS A CA 1
ATOM 1331 C C . CYS A 1 172 ? 7.701 -7.193 -9.472 1.00 91.81 172 CYS A C 1
ATOM 1333 O O . CYS A 1 172 ? 7.328 -7.489 -10.610 1.00 91.81 172 CYS A O 1
ATOM 1335 N N . ARG A 1 173 ? 7.585 -8.036 -8.446 1.00 92.38 173 ARG A N 1
ATOM 1336 C CA . ARG A 1 173 ? 6.933 -9.344 -8.565 1.00 92.38 173 ARG A CA 1
ATOM 1337 C C . ARG A 1 173 ? 5.417 -9.184 -8.542 1.00 92.38 173 ARG A C 1
ATOM 1339 O O . ARG A 1 173 ? 4.890 -8.248 -7.944 1.00 92.38 173 ARG A O 1
ATOM 1346 N N . ARG A 1 174 ? 4.722 -10.125 -9.180 1.00 91.00 174 ARG A N 1
ATOM 1347 C CA . ARG A 1 174 ? 3.263 -10.187 -9.102 1.00 91.00 174 ARG A CA 1
ATOM 1348 C C . ARG A 1 174 ? 2.834 -10.563 -7.689 1.00 91.00 174 ARG A C 1
ATOM 1350 O O . ARG A 1 174 ? 3.396 -11.477 -7.087 1.00 91.00 174 ARG A O 1
ATOM 1357 N N . TRP A 1 175 ? 1.821 -9.867 -7.202 1.00 89.44 175 TRP A N 1
ATOM 1358 C CA . TRP A 1 175 ? 1.162 -10.132 -5.941 1.00 89.44 175 TRP A CA 1
ATOM 1359 C C . TRP A 1 175 ? 0.399 -11.453 -5.993 1.00 89.44 175 TRP A C 1
ATOM 1361 O O . TRP A 1 175 ? -0.323 -11.749 -6.949 1.00 89.44 175 TRP A O 1
ATOM 1371 N N . SER A 1 176 ? 0.494 -12.226 -4.919 1.00 88.31 176 SER A N 1
ATOM 1372 C CA . SER A 1 176 ? -0.387 -13.362 -4.665 1.00 88.31 176 SER A CA 1
ATOM 1373 C C . SER A 1 176 ? -0.549 -13.570 -3.161 1.00 88.31 176 SER A C 1
ATOM 1375 O O . SER A 1 176 ? 0.272 -13.100 -2.377 1.00 88.31 176 SER A O 1
ATOM 1377 N N . ARG A 1 177 ? -1.568 -14.330 -2.742 1.00 81.25 177 ARG A N 1
ATOM 1378 C CA . ARG A 1 177 ? -1.743 -14.674 -1.319 1.00 81.25 177 ARG A CA 1
ATOM 1379 C C . ARG A 1 177 ? -0.550 -15.444 -0.738 1.00 81.25 177 ARG A C 1
ATOM 1381 O O . ARG A 1 177 ? -0.240 -15.261 0.427 1.00 81.25 177 ARG A O 1
ATOM 1388 N N . GLY A 1 178 ? 0.120 -16.275 -1.544 1.00 80.31 178 GLY A N 1
ATOM 1389 C CA . GLY A 1 178 ? 1.307 -17.031 -1.121 1.00 80.31 178 GLY A CA 1
ATOM 1390 C C . GLY A 1 178 ? 2.622 -16.247 -1.207 1.00 80.31 178 GLY A C 1
ATOM 1391 O O . GLY A 1 178 ? 3.611 -16.646 -0.603 1.00 80.31 178 GLY A O 1
ATOM 1392 N N . ALA A 1 179 ? 2.643 -15.137 -1.948 1.00 82.19 179 ALA A N 1
ATOM 1393 C CA . ALA A 1 179 ? 3.804 -14.269 -2.113 1.00 82.19 179 ALA A CA 1
ATOM 1394 C C . ALA A 1 179 ? 3.348 -12.802 -2.115 1.00 82.19 179 ALA A C 1
ATOM 1396 O O . ALA A 1 179 ? 3.151 -12.185 -3.166 1.00 82.19 179 ALA A O 1
ATOM 1397 N N . GLN A 1 180 ? 3.160 -12.267 -0.908 1.00 85.44 180 GLN A N 1
ATOM 1398 C CA . GLN A 1 180 ? 2.686 -10.909 -0.613 1.00 85.44 180 GLN A CA 1
ATOM 1399 C C . GLN A 1 180 ? 3.819 -9.877 -0.732 1.00 85.44 180 GLN A C 1
ATOM 1401 O O . GLN A 1 180 ? 4.070 -9.076 0.171 1.00 85.44 180 GLN A O 1
ATOM 1406 N N . THR A 1 181 ? 4.562 -9.954 -1.836 1.00 87.12 181 THR A N 1
ATOM 1407 C CA . THR A 1 181 ? 5.695 -9.073 -2.111 1.00 87.12 181 THR A CA 1
ATOM 1408 C C . THR A 1 181 ? 5.209 -7.782 -2.757 1.00 87.12 181 THR A C 1
ATOM 1410 O O . THR A 1 181 ? 4.441 -7.794 -3.719 1.00 87.12 181 THR A O 1
ATOM 1413 N N . GLU A 1 182 ? 5.711 -6.664 -2.256 1.00 88.31 182 GLU A N 1
ATOM 1414 C CA . GLU A 1 182 ? 5.459 -5.320 -2.755 1.00 88.31 182 GLU A CA 1
ATOM 1415 C C . GLU A 1 182 ? 6.775 -4.598 -3.023 1.00 88.31 182 GLU A C 1
ATOM 1417 O O . GLU A 1 182 ? 7.798 -4.903 -2.411 1.00 88.31 182 GLU A O 1
ATOM 1422 N N . LEU A 1 183 ? 6.775 -3.647 -3.955 1.00 89.31 183 LEU A N 1
ATOM 1423 C CA . LEU A 1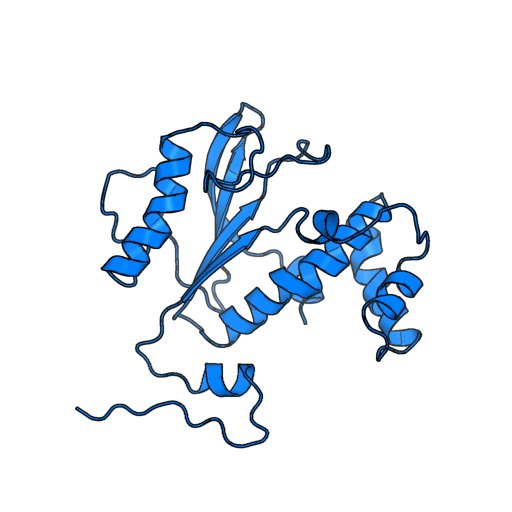 183 ? 7.946 -2.814 -4.204 1.00 89.31 183 LEU A CA 1
ATOM 1424 C C . LEU A 1 183 ? 7.830 -1.498 -3.437 1.00 89.31 183 LEU A C 1
ATOM 1426 O O . LEU A 1 183 ? 6.968 -0.677 -3.753 1.00 89.31 183 LEU A O 1
ATOM 1430 N N . VAL A 1 184 ? 8.706 -1.301 -2.454 1.00 86.12 184 VAL A N 1
ATOM 1431 C CA . VAL A 1 184 ? 8.738 -0.104 -1.611 1.00 86.12 184 VAL A CA 1
ATOM 1432 C C . VAL A 1 184 ? 9.577 0.978 -2.270 1.00 86.12 184 VAL A C 1
ATOM 1434 O O . VAL A 1 184 ? 10.710 0.729 -2.673 1.00 86.12 184 VAL A O 1
ATOM 1437 N N . PHE A 1 185 ? 9.025 2.185 -2.335 1.00 84.81 185 PHE A N 1
ATOM 1438 C CA . PHE A 1 185 ? 9.684 3.416 -2.745 1.00 84.81 185 PHE A CA 1
ATOM 1439 C C . PHE A 1 185 ? 9.810 4.339 -1.529 1.00 84.81 185 PHE A C 1
ATOM 1441 O O . PHE A 1 185 ? 8.810 4.869 -1.041 1.00 84.81 185 PHE A O 1
ATOM 1448 N N . ASN A 1 186 ? 11.042 4.525 -1.064 1.00 79.00 186 ASN A N 1
ATOM 1449 C CA . ASN A 1 186 ? 11.409 5.288 0.125 1.00 79.00 186 ASN A CA 1
ATOM 1450 C C . ASN A 1 186 ? 12.719 6.078 -0.117 1.00 79.00 186 ASN A C 1
ATOM 1452 O O . ASN A 1 186 ? 13.328 6.030 -1.190 1.00 79.00 186 ASN A O 1
ATOM 1456 N N . GLN A 1 187 ? 13.172 6.791 0.900 1.00 77.00 187 GLN A N 1
ATOM 1457 C CA . GLN A 1 187 ? 14.458 7.449 1.023 1.00 77.00 187 GLN A CA 1
ATOM 1458 C C . GLN A 1 187 ? 15.163 6.904 2.281 1.00 77.00 187 GLN A C 1
ATOM 1460 O O . GLN A 1 187 ? 14.513 6.516 3.246 1.00 77.00 187 GLN A O 1
ATOM 1465 N N . THR A 1 188 ? 16.488 6.827 2.291 1.00 79.75 188 THR A N 1
ATOM 1466 C CA . THR A 1 188 ? 17.262 6.481 3.493 1.00 79.75 188 THR A CA 1
ATOM 1467 C C . THR A 1 188 ? 17.370 7.685 4.433 1.00 79.75 188 THR A C 1
ATOM 1469 O O . THR A 1 188 ? 17.135 8.820 4.025 1.00 79.75 188 THR A O 1
ATOM 1472 N N . GLU A 1 189 ? 17.811 7.475 5.677 1.00 71.88 189 GLU A N 1
ATOM 1473 C CA . GLU A 1 189 ? 18.106 8.576 6.617 1.00 71.88 189 GLU A CA 1
ATOM 1474 C C . GLU A 1 189 ? 19.147 9.566 6.067 1.00 71.88 189 GLU A C 1
ATOM 1476 O O . GLU A 1 189 ? 19.061 10.767 6.304 1.00 71.88 189 GLU A O 1
ATOM 1481 N N . SER A 1 190 ? 20.103 9.072 5.273 1.00 75.81 190 SER A N 1
ATOM 1482 C CA . SER A 1 190 ? 21.107 9.884 4.572 1.00 75.81 190 SER A CA 1
ATOM 1483 C C . SER A 1 190 ? 20.570 10.614 3.337 1.00 75.81 190 SER A C 1
ATOM 1485 O O . SER A 1 190 ? 21.318 11.300 2.642 1.00 75.81 190 SER A O 1
ATOM 1487 N N . GLY A 1 191 ? 19.286 10.452 3.032 1.00 74.06 191 GLY A N 1
ATOM 1488 C CA . GLY A 1 191 ? 18.630 11.114 1.923 1.00 74.06 191 GLY A CA 1
ATOM 1489 C C . GLY A 1 191 ? 18.793 10.424 0.564 1.00 74.06 191 GLY A C 1
ATOM 1490 O O . GLY A 1 191 ? 18.411 11.009 -0.448 1.00 74.06 191 GLY A O 1
ATOM 1491 N N . ALA A 1 192 ? 19.338 9.206 0.507 1.00 83.31 192 ALA A N 1
ATOM 1492 C CA . ALA A 1 192 ? 19.519 8.444 -0.730 1.00 83.31 192 ALA A CA 1
ATOM 1493 C C . ALA A 1 192 ? 18.232 7.695 -1.132 1.00 83.31 192 ALA A C 1
ATOM 1495 O O . ALA A 1 192 ? 17.418 7.377 -0.268 1.00 83.31 192 ALA A O 1
ATOM 1496 N N . PRO A 1 193 ? 18.008 7.383 -2.422 1.00 85.62 193 PRO A N 1
ATOM 1497 C CA . PRO A 1 193 ? 16.836 6.618 -2.833 1.00 85.62 193 PRO A CA 1
ATOM 1498 C C . PRO A 1 193 ? 16.895 5.183 -2.305 1.00 85.62 193 PRO A C 1
ATOM 1500 O O . PRO A 1 193 ? 17.889 4.484 -2.493 1.00 85.62 193 PRO A O 1
ATOM 1503 N N . TYR A 1 194 ? 15.802 4.729 -1.702 1.00 86.56 194 TYR A N 1
ATOM 1504 C CA . TYR A 1 194 ? 15.613 3.349 -1.276 1.00 86.56 194 TYR A CA 1
ATOM 1505 C C . TYR A 1 194 ? 14.470 2.734 -2.078 1.00 86.56 194 TYR A C 1
ATOM 1507 O O . TYR A 1 194 ? 13.316 3.142 -1.953 1.00 86.56 194 TYR A O 1
ATOM 1515 N N . ILE A 1 195 ? 14.792 1.762 -2.932 1.00 89.38 195 ILE A N 1
ATOM 1516 C CA . ILE A 1 195 ? 13.794 1.041 -3.723 1.00 89.38 195 ILE A CA 1
ATOM 1517 C C . ILE A 1 195 ? 14.075 -0.448 -3.607 1.00 89.38 195 ILE A C 1
ATOM 1519 O O . ILE A 1 195 ? 15.070 -0.935 -4.144 1.00 89.38 195 ILE A O 1
ATOM 1523 N N . ALA A 1 196 ? 13.215 -1.167 -2.893 1.00 90.88 196 ALA A N 1
ATOM 1524 C CA . ALA A 1 196 ? 13.453 -2.568 -2.577 1.00 90.88 196 ALA A CA 1
ATOM 1525 C C . ALA A 1 196 ? 12.148 -3.366 -2.474 1.00 90.88 196 ALA A C 1
ATOM 1527 O O . ALA A 1 196 ? 11.120 -2.815 -2.069 1.00 90.88 196 ALA A O 1
ATOM 1528 N N . PRO A 1 197 ? 12.165 -4.665 -2.826 1.00 90.81 197 PRO A N 1
ATOM 1529 C CA . PRO A 1 197 ? 11.070 -5.559 -2.501 1.00 90.81 197 PRO A CA 1
ATOM 1530 C C . PRO A 1 197 ? 10.939 -5.687 -0.982 1.00 90.81 197 PRO A C 1
ATOM 1532 O O . PRO A 1 197 ? 11.936 -5.855 -0.281 1.00 90.81 197 PRO A O 1
ATOM 1535 N N . SER A 1 198 ? 9.709 -5.659 -0.492 1.00 87.94 198 SER A N 1
ATOM 1536 C CA . SER A 1 198 ? 9.358 -5.959 0.891 1.00 87.94 198 SER A CA 1
ATOM 1537 C C . SER A 1 198 ? 8.196 -6.938 0.910 1.00 87.94 198 SER A C 1
ATOM 1539 O O . SER A 1 198 ? 7.458 -7.058 -0.068 1.00 87.94 198 SER A O 1
ATOM 1541 N N . ASN A 1 199 ? 8.027 -7.636 2.024 1.00 88.44 199 ASN A N 1
ATOM 1542 C CA . ASN A 1 199 ? 6.798 -8.365 2.284 1.00 88.44 199 ASN A CA 1
ATOM 1543 C C . ASN A 1 199 ? 5.857 -7.473 3.082 1.00 88.44 199 ASN A C 1
ATOM 1545 O O . ASN A 1 199 ? 6.286 -6.763 3.996 1.00 88.44 199 ASN A O 1
ATOM 1549 N N . THR A 1 200 ? 4.574 -7.545 2.749 1.00 86.25 200 THR A N 1
ATOM 1550 C CA . THR A 1 200 ? 3.549 -6.908 3.562 1.00 86.25 200 THR A CA 1
ATOM 1551 C C . THR A 1 200 ? 3.575 -7.476 4.985 1.00 86.25 200 THR A C 1
ATOM 1553 O O . THR A 1 200 ? 3.673 -8.685 5.189 1.00 86.25 200 THR A O 1
ATOM 1556 N N . SER A 1 201 ? 3.470 -6.590 5.976 1.00 85.38 201 SER A N 1
ATOM 1557 C CA . SER A 1 201 ? 3.384 -6.971 7.388 1.00 85.38 201 SER A CA 1
ATOM 1558 C C . SER A 1 201 ? 2.129 -7.802 7.670 1.00 85.38 201 SER A C 1
ATOM 1560 O O . SER A 1 201 ? 1.021 -7.376 7.340 1.00 85.38 201 SER A O 1
ATOM 1562 N N . SER A 1 202 ? 2.284 -8.941 8.351 1.00 85.62 202 SER A N 1
ATOM 1563 C CA . SER A 1 202 ? 1.154 -9.766 8.802 1.00 85.62 202 SER A CA 1
ATOM 1564 C C . SER A 1 202 ? 0.214 -8.992 9.724 1.00 85.62 202 SER A C 1
ATOM 1566 O O . SER A 1 202 ? -0.995 -9.077 9.560 1.00 85.62 202 SER A O 1
ATOM 1568 N N . ALA A 1 203 ? 0.758 -8.152 10.610 1.00 84.00 203 ALA A N 1
ATOM 1569 C CA . ALA A 1 203 ? -0.041 -7.309 11.495 1.00 84.00 203 ALA A CA 1
ATOM 1570 C C . ALA A 1 203 ? -0.885 -6.281 10.724 1.00 84.00 203 ALA A C 1
ATOM 1572 O O . ALA A 1 203 ? -1.951 -5.895 11.183 1.00 84.00 203 ALA A O 1
ATOM 1573 N N . LEU A 1 204 ? -0.413 -5.799 9.565 1.00 85.00 204 LEU A N 1
ATOM 1574 C CA . LEU A 1 204 ? -1.219 -4.926 8.703 1.00 85.00 204 LEU A CA 1
ATOM 1575 C C . LEU A 1 204 ? -2.337 -5.711 8.011 1.00 85.00 204 LEU A C 1
ATOM 1577 O O . LEU A 1 204 ? -3.439 -5.196 7.884 1.00 85.00 204 LEU A O 1
ATOM 1581 N N . LEU A 1 205 ? -2.063 -6.939 7.571 1.00 86.00 205 LEU A N 1
ATOM 1582 C CA . LEU A 1 205 ? -3.073 -7.783 6.932 1.00 86.00 205 LEU A CA 1
ATOM 1583 C C . LEU A 1 205 ? -4.173 -8.192 7.905 1.00 86.00 205 LEU A C 1
ATOM 1585 O O . LEU A 1 205 ? -5.330 -8.118 7.525 1.00 86.00 205 LEU A O 1
ATOM 1589 N N . GLU A 1 206 ? -3.823 -8.514 9.151 1.00 85.56 206 GLU A N 1
ATOM 1590 C CA . GLU A 1 206 ? -4.783 -8.817 10.219 1.00 85.56 206 GLU A CA 1
ATOM 1591 C C . GLU A 1 206 ? -5.770 -7.663 10.454 1.00 85.56 206 GLU A C 1
ATOM 1593 O O . GLU A 1 206 ? -6.951 -7.895 10.669 1.00 85.56 206 GLU A O 1
ATOM 1598 N N . ARG A 1 207 ? -5.323 -6.405 10.338 1.00 87.38 207 ARG A N 1
ATOM 1599 C CA . ARG A 1 207 ? -6.223 -5.239 10.430 1.00 87.38 207 ARG A CA 1
ATOM 1600 C C . ARG A 1 207 ? -7.115 -5.038 9.207 1.00 87.38 207 ARG A C 1
ATOM 1602 O O . ARG A 1 207 ? -8.055 -4.252 9.268 1.00 87.38 207 ARG A O 1
ATOM 1609 N N . CYS A 1 208 ? -6.787 -5.679 8.091 1.00 87.25 208 CYS A N 1
ATOM 1610 C CA . CYS A 1 208 ? -7.526 -5.577 6.839 1.00 87.25 208 CYS A CA 1
ATOM 1611 C C . CYS A 1 208 ? -8.475 -6.761 6.591 1.00 87.25 208 CYS A C 1
ATOM 1613 O O . CYS A 1 208 ? -9.081 -6.814 5.515 1.00 87.25 208 CYS A O 1
ATOM 1615 N N . GLU A 1 209 ? -8.577 -7.694 7.542 1.00 81.31 209 GLU A N 1
ATOM 1616 C CA . GLU A 1 209 ? -9.515 -8.827 7.555 1.00 81.31 209 GLU A CA 1
ATOM 1617 C C . GLU A 1 209 ? -10.779 -8.501 8.362 1.00 81.31 209 GLU A C 1
ATOM 1619 O O . GLU A 1 209 ? -11.868 -8.901 7.887 1.00 81.31 209 GLU A O 1
#

pLDDT: mean 75.32, std 18.13, range [32.44, 95.12]

Radius of gyration: 18.95 Å; chains: 1; bounding box: 50×41×55 Å

Sequence (209 aa):
MSKTGLVLSNGTRPLDCLREVDSATLADINTNIVLAGALFINQSADHNVAQYVRNLFPLLGTKESNAAASLYESLWSSVDLQFNAILGESTFVCPTYLLLNALPGKAYKRIRDPPRPARRRHDQLLPRFDEFGSVLHFNNSAFITAFTQGFVSFAAHLDPNAKLRPSIAPVCRRWSRGAQTELVFNQTESGAPYIAPSNTSSALLERCE

InterPro domains:
  IPR029058 Alpha/Beta hydrolase fold [G3DSA:3.40.50.1820] (34-205)
  IPR029058 Alpha/Beta hydrolase fold [SSF53474] (8-189)

Organism: NCBI:txid1033008

Secondary structure (DSSP, 8-state):
---------TT--HHHHHHS--TT--EEEEEE-SSTGGGT--TTS-S-HHHHHHHH-TTS-HHHHHHHHHTTTTT-SSHHHHHHHHHHIIIIIHHHHHHHHHSTTTEEEEEE-PPTT--STT-------GGG----S---HHHHHHHHHHHHHHHHHS-TTS-SS-------PEEBTTB-EEEEEEE-TTS-EEEEEEEPPHHHHHTT-